Protein AF-0000000076043318 (afdb_homodimer)

Radius of gyration: 20.42 Å; Cα contacts (8 Å, |Δi|>4): 271; chains: 2; bounding box: 46×56×63 Å

InterPro domains:
  IPR002100 Transcription factor, MADS-box [PF00319] (10-57)
  IPR002100 Transcription factor, MADS-box [PR00404] (3-23)
  IPR002100 Transcription factor, MADS-box [PR00404] (23-38)
  IPR002100 Transcription factor, MADS-box [PR00404] (38-59)
  IPR002100 Transcription factor, MADS-box [PS00350] (3-57)
  IPR002100 Transcription factor, MADS-box [PS50066] (1-61)
  IPR002100 Transcription factor, MADS-box [SM00432] (1-60)
  IPR033896 MADS MEF2-like, N-terminal [cd00265] (2-78)
  IPR036879 Transcription factor, MADS-box superfamily [G3DSA:3.40.1810.10] (13-91)
  IPR036879 Transcription factor, MADS-box superfamily [SSF55455] (2-91)

Organism: Dicentrarchus labrax (NCBI:txid13489)

pLDDT: mean 88.25, std 13.99, range [36.5, 98.81]

Foldseek 3Di:
DDDDDDDPDDDDDPVVNVVCCVVVVVVVLVVVLVCCVVPVDWDKDWDQDPVGDIDIDTNPDNVVVVVVVVVDDDDPDDDDPVRVVVVVLVVVLVVCVVVVVVVVNVVSVVVVVVVVVVVCVVVVD/DDDDDDDPDDDDDPVVNVVCCVVVVVVVLVVVLVCCVVVVDWDKDWDQDPVGDIDIDTNPDNVVVVVVVVVDDDDPDDDDPVRVVVVVLVVVLVVCVVVVVVVVNVVSVVVVVVVVVVVCVVVVD

Structure (mmCIF, N/CA/C/O backbone):
data_AF-0000000076043318-model_v1
#
loop_
_entity.id
_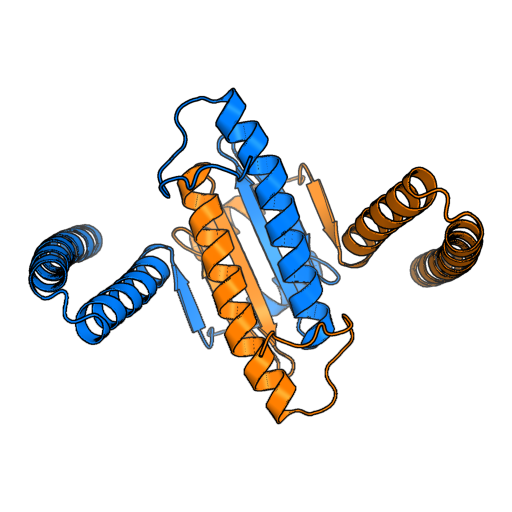entity.type
_entity.pdbx_description
1 polymer 'Myocyte enhancer factor 2b'
#
loop_
_atom_site.group_PDB
_atom_site.id
_atom_site.type_symbol
_atom_site.label_atom_id
_atom_site.label_alt_id
_atom_site.label_comp_id
_atom_site.label_asym_id
_atom_site.label_entity_id
_atom_site.label_seq_id
_atom_site.pdbx_PDB_ins_code
_atom_site.Cartn_x
_atom_site.Cartn_y
_atom_site.Cartn_z
_atom_site.occupancy
_atom_site.B_iso_or_equiv
_atom_site.auth_seq_id
_atom_site.auth_comp_id
_atom_site.auth_asym_id
_atom_site.auth_atom_id
_atom_site.pdbx_PDB_model_num
ATOM 1 N N . MET A 1 1 ? -14.141 20.219 6.82 1 50.81 1 MET A N 1
ATOM 2 C CA . MET A 1 1 ? -14.391 19.328 7.953 1 50.81 1 MET A CA 1
ATOM 3 C C . MET A 1 1 ? -13.562 18.047 7.824 1 50.81 1 MET A C 1
ATOM 5 O O . MET A 1 1 ? -13.375 17.531 6.719 1 50.81 1 MET A O 1
ATOM 9 N N . GLY A 1 2 ? -12.82 17.906 8.789 1 53.75 2 GLY A N 1
ATOM 10 C CA . GLY A 1 2 ? -11.883 16.812 8.656 1 53.75 2 GLY A CA 1
ATOM 11 C C . GLY A 1 2 ? -12.555 15.461 8.555 1 53.75 2 GLY A C 1
ATOM 12 O O . GLY A 1 2 ? -13.734 15.32 8.867 1 53.75 2 GLY A O 1
ATOM 13 N N . ARG A 1 3 ? -12.062 14.594 7.734 1 70.38 3 ARG A N 1
ATOM 14 C CA . ARG A 1 3 ? -12.672 13.273 7.598 1 70.38 3 ARG A CA 1
ATOM 15 C C . ARG A 1 3 ? -12.75 12.562 8.945 1 70.38 3 ARG A C 1
ATOM 17 O O . ARG A 1 3 ? -11.844 12.68 9.766 1 70.38 3 ARG A O 1
ATOM 24 N N . LYS A 1 4 ? -13.969 12.141 9.344 1 77.12 4 LYS A N 1
ATOM 25 C CA . LYS A 1 4 ? -14.172 11.352 10.555 1 77.12 4 LYS A CA 1
ATOM 26 C C . LYS A 1 4 ? -13.312 10.086 10.539 1 77.12 4 LYS A C 1
ATOM 28 O O . LYS A 1 4 ? -13.195 9.43 9.5 1 77.12 4 LYS A O 1
ATOM 33 N N . LYS A 1 5 ? -12.609 9.883 11.594 1 86.81 5 LYS A N 1
ATOM 34 C CA . LYS A 1 5 ? -11.836 8.656 11.758 1 86.81 5 LYS A CA 1
ATOM 35 C C . LYS A 1 5 ? -12.742 7.43 11.758 1 86.81 5 LYS A C 1
ATOM 37 O O . LYS A 1 5 ? -13.805 7.434 12.391 1 86.81 5 LYS A O 1
ATOM 42 N N . ILE A 1 6 ? -12.359 6.391 10.969 1 89 6 ILE A N 1
ATOM 43 C CA . ILE A 1 6 ? -13.195 5.195 10.898 1 89 6 ILE A CA 1
ATOM 44 C C . ILE A 1 6 ? -12.453 4.016 11.531 1 89 6 ILE A C 1
ATOM 46 O O . ILE A 1 6 ? -11.227 3.947 11.484 1 89 6 ILE A O 1
ATOM 50 N N . GLN A 1 7 ? -13.273 3.211 12.203 1 90.38 7 GLN A N 1
ATOM 51 C CA . GLN A 1 7 ? -12.75 1.947 12.711 1 90.38 7 GLN A CA 1
ATOM 52 C C . GLN A 1 7 ? -12.414 0.99 11.57 1 90.38 7 GLN A C 1
ATOM 54 O O . GLN A 1 7 ? -13.141 0.921 10.578 1 90.38 7 GLN A O 1
ATOM 59 N N . ILE A 1 8 ? -11.344 0.197 11.773 1 94.56 8 ILE A N 1
ATOM 60 C CA . ILE A 1 8 ? -10.945 -0.768 10.75 1 94.56 8 ILE A CA 1
ATOM 61 C C . ILE A 1 8 ? -11.773 -2.045 10.898 1 94.56 8 ILE A C 1
ATOM 63 O O . ILE A 1 8 ? -11.344 -2.994 11.555 1 94.56 8 ILE A O 1
ATOM 67 N N . SER A 1 9 ? -12.859 -1.966 10.406 1 95.75 9 SER A N 1
ATOM 68 C CA . SER A 1 9 ? -13.812 -3.072 10.305 1 95.75 9 SER A CA 1
ATOM 69 C C . SER A 1 9 ? -14.578 -3.021 8.992 1 95.75 9 SER A C 1
ATOM 71 O O . SER A 1 9 ? -14.703 -1.96 8.375 1 95.75 9 SER A O 1
ATOM 73 N N . ARG A 1 10 ? -15.023 -4.176 8.586 1 96.75 10 ARG A N 1
ATOM 74 C CA . ARG A 1 10 ? -15.711 -4.266 7.301 1 96.75 10 ARG A CA 1
ATOM 75 C C . ARG A 1 10 ? -16.828 -3.236 7.207 1 96.75 10 ARG A C 1
ATOM 77 O O . ARG A 1 10 ? -17.672 -3.135 8.109 1 96.75 10 ARG A O 1
ATOM 84 N N . ILE A 1 11 ? -16.828 -2.523 6.148 1 96.88 11 ILE A N 1
ATOM 85 C CA . ILE A 1 11 ? -17.891 -1.554 5.895 1 96.88 11 ILE A CA 1
ATOM 86 C C . ILE A 1 11 ? -19.156 -2.281 5.434 1 96.88 11 ILE A C 1
ATOM 88 O O . ILE A 1 11 ? -19.125 -3.02 4.449 1 96.88 11 ILE A O 1
ATOM 92 N N . LEU A 1 12 ? -20.234 -2.059 6.043 1 96.88 12 LEU A N 1
ATOM 93 C CA . LEU A 1 12 ? -21.453 -2.807 5.801 1 96.88 12 LEU A CA 1
ATOM 94 C C . LEU A 1 12 ? -22.188 -2.275 4.57 1 96.88 12 LEU A C 1
ATOM 96 O O . LEU A 1 12 ? -22.688 -3.053 3.756 1 96.88 12 LEU A O 1
ATOM 100 N N . ASP A 1 13 ? -22.312 -0.954 4.484 1 96.81 13 ASP A N 1
ATOM 101 C CA . ASP A 1 13 ? -22.984 -0.355 3.336 1 96.81 13 ASP A CA 1
ATOM 102 C C . ASP A 1 13 ? -22.203 -0.595 2.049 1 96.81 13 ASP A C 1
ATOM 104 O O . ASP A 1 13 ? -21.047 -0.195 1.939 1 96.81 13 ASP A O 1
ATOM 108 N N . GLN A 1 14 ? -22.812 -1.189 1.078 1 95.88 14 GLN A N 1
ATOM 109 C CA . GLN A 1 14 ? -22.141 -1.615 -0.15 1 95.88 14 GLN A CA 1
ATOM 110 C C . GLN A 1 14 ? -21.641 -0.417 -0.947 1 95.88 14 GLN A C 1
ATOM 112 O O . GLN A 1 14 ? -20.531 -0.448 -1.493 1 95.88 14 GLN A O 1
ATOM 117 N N . ARG A 1 15 ? -22.484 0.554 -1.064 1 96.56 15 ARG A N 1
ATOM 118 C CA . ARG A 1 15 ? -22.094 1.733 -1.83 1 96.56 15 ARG A CA 1
ATOM 119 C C . ARG A 1 15 ? -20.859 2.393 -1.228 1 96.56 15 ARG A C 1
ATOM 121 O O . ARG A 1 15 ? -19.906 2.715 -1.943 1 96.56 15 ARG A O 1
ATOM 128 N N . ASN A 1 1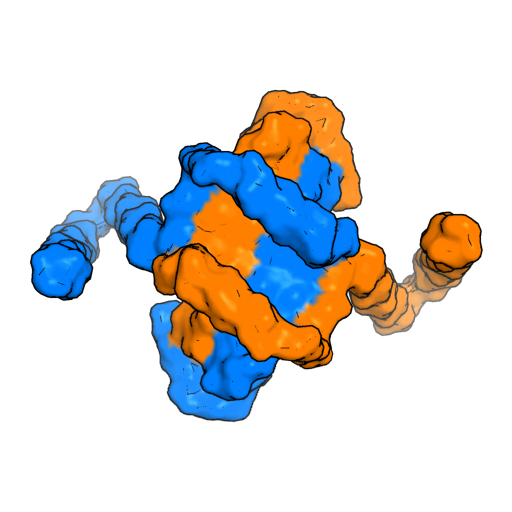6 ? -20.891 2.559 0.075 1 95.94 16 ASN A N 1
ATOM 129 C CA . ASN A 1 16 ? -19.766 3.152 0.768 1 95.94 16 ASN A CA 1
ATOM 130 C C . ASN A 1 16 ? -18.516 2.273 0.659 1 95.94 16 ASN A C 1
ATOM 132 O O . ASN A 1 16 ? -17.406 2.781 0.514 1 95.94 16 ASN A O 1
ATOM 136 N N . ARG A 1 17 ? -18.719 0.983 0.751 1 97.06 17 ARG A N 1
ATOM 137 C CA . ARG A 1 17 ? -17.594 0.048 0.656 1 97.06 17 ARG A CA 1
ATOM 138 C C . ARG A 1 17 ? -16.922 0.137 -0.71 1 97.06 17 ARG A C 1
ATOM 140 O O . ARG A 1 17 ? -15.695 0.114 -0.804 1 97.06 17 ARG A O 1
ATOM 147 N N . GLN A 1 18 ? -17.734 0.336 -1.717 1 97.19 18 GLN A N 1
ATOM 148 C CA . GLN A 1 18 ? -17.203 0.428 -3.074 1 97.19 18 GLN A CA 1
ATOM 149 C C . GLN A 1 18 ? -16.422 1.725 -3.275 1 97.19 18 GLN A C 1
ATOM 151 O O . GLN A 1 18 ? -15.367 1.729 -3.916 1 97.19 18 GLN A O 1
ATOM 156 N N . VAL A 1 19 ? -17.031 2.781 -2.742 1 97.31 19 VAL A N 1
ATOM 157 C CA . VAL A 1 19 ? -16.359 4.074 -2.867 1 97.31 19 VAL A CA 1
ATOM 158 C C . VAL A 1 19 ? -15.031 4.039 -2.127 1 97.31 19 VAL A C 1
ATOM 160 O O . VAL A 1 19 ? -14.008 4.484 -2.654 1 97.31 19 VAL A O 1
ATOM 163 N N . THR A 1 20 ? -15.023 3.469 -0.916 1 97.5 20 THR A N 1
ATOM 164 C CA . THR A 1 20 ? -13.812 3.35 -0.119 1 97.5 20 THR A CA 1
ATOM 165 C C . THR A 1 20 ? -12.781 2.477 -0.831 1 97.5 20 THR A C 1
ATOM 167 O O . THR A 1 20 ? -11.602 2.82 -0.886 1 97.5 20 THR A O 1
ATOM 170 N N . PHE A 1 21 ? -13.211 1.352 -1.441 1 98.44 21 PHE A N 1
ATOM 171 C CA . PHE A 1 21 ? -12.32 0.439 -2.152 1 98.44 21 PHE A CA 1
ATOM 172 C C . PHE A 1 21 ? -11.578 1.166 -3.264 1 98.44 21 PHE A C 1
ATOM 174 O O . PHE A 1 21 ? -10.359 1.043 -3.385 1 98.44 21 PHE A O 1
ATOM 181 N N . THR A 1 22 ? -12.281 1.919 -3.994 1 97.88 22 THR A N 1
ATOM 182 C CA . THR A 1 22 ? -11.695 2.605 -5.141 1 97.88 22 THR A CA 1
ATOM 183 C C . THR A 1 22 ? -10.633 3.604 -4.695 1 97.88 22 THR A C 1
ATOM 185 O O . THR A 1 22 ? -9.531 3.641 -5.254 1 97.88 22 THR A O 1
ATOM 188 N N . LYS A 1 23 ? -11.008 4.348 -3.684 1 97.19 23 LYS A N 1
ATOM 189 C CA . LYS A 1 23 ? -10.094 5.379 -3.197 1 97.19 23 LYS A CA 1
ATOM 190 C C . LYS A 1 23 ? -8.852 4.758 -2.564 1 97.19 23 LYS A C 1
ATOM 192 O O . LYS A 1 23 ? -7.73 5.145 -2.881 1 97.19 23 LYS A O 1
ATOM 197 N N . ARG A 1 24 ? -9.062 3.818 -1.742 1 98.31 24 ARG A N 1
ATOM 198 C CA . ARG A 1 24 ? -7.945 3.232 -1.008 1 98.31 24 ARG A CA 1
ATOM 199 C C . ARG A 1 24 ? -7.102 2.34 -1.911 1 98.31 24 ARG A C 1
ATOM 201 O O . ARG A 1 24 ? -5.887 2.24 -1.737 1 98.31 24 ARG A O 1
ATOM 208 N N . LYS A 1 25 ? -7.73 1.627 -2.871 1 98.5 25 LYS A N 1
ATOM 209 C CA . LYS A 1 25 ? -6.98 0.836 -3.842 1 98.5 25 LYS A CA 1
ATOM 210 C C . LYS A 1 25 ? -5.961 1.697 -4.582 1 98.5 25 LYS A C 1
ATOM 212 O O . LYS A 1 25 ? -4.789 1.331 -4.68 1 98.5 25 LYS A O 1
ATOM 217 N N . PHE A 1 26 ? -6.457 2.844 -5.023 1 97.81 26 PHE A N 1
ATOM 218 C CA . PHE A 1 26 ? -5.555 3.734 -5.742 1 97.81 26 PHE A CA 1
ATOM 219 C C . PHE A 1 26 ? -4.457 4.258 -4.824 1 97.81 26 PHE A C 1
ATOM 221 O O . PHE A 1 26 ? -3.297 4.355 -5.227 1 97.81 26 PHE A O 1
ATOM 228 N N . GLY A 1 27 ? -4.867 4.621 -3.602 1 98.12 27 GLY A N 1
ATOM 229 C CA . GLY A 1 27 ? -3.875 5.051 -2.629 1 98.12 27 GLY A CA 1
ATOM 230 C C . GLY A 1 27 ? -2.799 4.012 -2.377 1 98.12 27 GLY A C 1
ATOM 231 O O . GLY A 1 27 ? -1.617 4.352 -2.268 1 98.12 27 GLY A O 1
ATOM 232 N N . LEU A 1 28 ? -3.199 2.789 -2.289 1 98.75 28 LEU A N 1
ATOM 233 C CA . LEU A 1 28 ? -2.271 1.685 -2.074 1 98.75 28 LEU A CA 1
ATOM 234 C C . LEU A 1 28 ? -1.304 1.552 -3.246 1 98.75 28 LEU A C 1
ATOM 236 O O . LEU A 1 28 ? -0.092 1.435 -3.045 1 98.75 28 LEU A O 1
ATOM 240 N N . MET A 1 29 ? -1.847 1.616 -4.422 1 98.69 29 MET A N 1
ATOM 241 C CA . MET A 1 29 ? -1.015 1.5 -5.617 1 98.69 29 MET A CA 1
ATOM 242 C C . MET A 1 29 ? -0.042 2.67 -5.719 1 98.69 29 MET A C 1
ATOM 244 O O . MET A 1 29 ? 1.104 2.496 -6.133 1 98.69 29 MET A O 1
ATOM 248 N N . LYS A 1 30 ? -0.525 3.838 -5.359 1 98 30 LYS A N 1
ATOM 249 C CA . LYS A 1 30 ? 0.325 5.023 -5.371 1 98 30 LYS A CA 1
ATOM 250 C C . LYS A 1 30 ? 1.501 4.871 -4.41 1 98 30 LYS A C 1
ATOM 252 O O . LYS A 1 30 ? 2.639 5.199 -4.758 1 98 30 LYS A O 1
ATOM 257 N N . LYS A 1 31 ? 1.235 4.387 -3.211 1 98.56 31 LYS A N 1
ATOM 258 C CA . LYS A 1 31 ? 2.293 4.18 -2.225 1 98.56 31 LYS A CA 1
ATOM 259 C C . LYS A 1 31 ? 3.279 3.113 -2.693 1 98.56 31 LYS A C 1
ATOM 261 O O . LYS A 1 31 ? 4.477 3.201 -2.412 1 98.56 31 LYS A O 1
ATOM 266 N N . ALA A 1 32 ? 2.764 2.041 -3.359 1 98.81 32 ALA A N 1
ATOM 267 C CA . ALA A 1 32 ? 3.629 1.003 -3.914 1 98.81 32 ALA A CA 1
ATOM 268 C C . ALA A 1 32 ? 4.559 1.576 -4.98 1 98.81 32 ALA A C 1
ATOM 270 O O . ALA A 1 32 ? 5.75 1.254 -5.012 1 98.81 32 ALA A O 1
ATOM 271 N N . TYR A 1 33 ? 4.008 2.434 -5.863 1 98.31 33 TYR A N 1
ATOM 272 C CA . TYR A 1 33 ? 4.789 3.139 -6.871 1 98.31 33 TYR A CA 1
ATOM 273 C C . TYR A 1 33 ? 5.91 3.941 -6.227 1 98.31 33 TYR A C 1
ATOM 275 O O . TYR A 1 33 ? 7.066 3.867 -6.656 1 98.31 33 TYR A O 1
ATOM 283 N N . GLU A 1 34 ? 5.559 4.715 -5.234 1 97.94 34 GLU A N 1
ATOM 284 C CA . GLU A 1 34 ? 6.539 5.555 -4.547 1 97.94 34 GLU A CA 1
ATOM 285 C C . GLU A 1 34 ? 7.66 4.711 -3.945 1 97.94 34 GLU A C 1
ATOM 287 O O . GLU A 1 34 ? 8.836 5.043 -4.086 1 97.94 34 GLU A O 1
ATOM 292 N N . LEU A 1 35 ? 7.234 3.648 -3.26 1 98.56 35 LEU A N 1
ATOM 293 C CA . LEU A 1 35 ? 8.211 2.752 -2.652 1 98.56 35 LEU A CA 1
ATOM 294 C C . LEU A 1 35 ? 9.141 2.16 -3.709 1 98.56 35 LEU A C 1
ATOM 296 O O . LEU A 1 35 ? 10.359 2.119 -3.52 1 98.56 35 LEU A O 1
ATOM 300 N N . SER A 1 36 ? 8.562 1.699 -4.816 1 98.69 36 SER A N 1
ATOM 301 C CA . SER A 1 36 ? 9.344 1.053 -5.867 1 98.69 36 SER A CA 1
ATOM 302 C C . SER A 1 36 ? 10.406 1.993 -6.426 1 98.69 36 SER A C 1
ATOM 304 O O . SER A 1 36 ? 11.539 1.576 -6.68 1 98.69 36 SER A O 1
ATOM 306 N N . VAL A 1 37 ? 10.047 3.295 -6.59 1 98 37 VAL A N 1
ATOM 307 C CA . VAL A 1 37 ? 10.953 4.273 -7.18 1 98 37 VAL A CA 1
ATOM 308 C C . VAL A 1 37 ? 11.992 4.707 -6.145 1 98 37 VAL A C 1
ATOM 310 O O . VAL A 1 37 ? 13.188 4.715 -6.422 1 98 37 VAL A O 1
ATOM 313 N N . LEU A 1 38 ? 11.594 5.012 -4.914 1 97.44 38 LEU A N 1
ATOM 314 C CA . LEU A 1 38 ? 12.477 5.523 -3.867 1 97.44 38 LEU A CA 1
ATOM 315 C C . LEU A 1 38 ? 13.555 4.5 -3.518 1 97.44 38 LEU A C 1
ATOM 317 O O . LEU A 1 38 ? 14.711 4.863 -3.289 1 97.44 38 LEU A O 1
ATOM 321 N N . CYS A 1 39 ? 13.094 3.217 -3.539 1 98.31 39 CYS A N 1
ATOM 322 C CA . CYS A 1 39 ? 13.992 2.219 -2.965 1 98.31 39 CYS A CA 1
ATOM 323 C C . CYS A 1 39 ? 14.438 1.214 -4.02 1 98.31 39 CYS A C 1
ATOM 325 O O . CYS A 1 39 ? 14.977 0.156 -3.689 1 98.31 39 CYS A O 1
ATOM 327 N N . ASP A 1 40 ? 14.133 1.525 -5.227 1 97.5 40 ASP A N 1
ATOM 328 C CA . ASP A 1 40 ? 14.602 0.697 -6.336 1 97.5 40 ASP A CA 1
ATOM 329 C C . ASP A 1 40 ? 14.25 -0.772 -6.105 1 97.5 40 ASP A C 1
ATOM 331 O O . ASP A 1 40 ? 15.133 -1.633 -6.125 1 97.5 40 ASP A O 1
ATOM 335 N N . CYS A 1 41 ? 13.039 -1.04 -5.891 1 97.56 41 CYS A N 1
ATOM 336 C CA . CYS A 1 41 ? 12.57 -2.404 -5.672 1 97.56 41 CYS A CA 1
ATOM 337 C C . CYS A 1 41 ? 11.461 -2.768 -6.648 1 97.56 41 CYS A C 1
ATOM 339 O O . CYS A 1 41 ? 10.93 -1.898 -7.344 1 97.56 41 CYS A O 1
ATOM 341 N N . GLU A 1 42 ? 11.211 -3.998 -6.766 1 97.75 42 GLU A N 1
ATOM 342 C CA . GLU A 1 42 ? 10.148 -4.52 -7.621 1 97.75 42 GLU A CA 1
ATOM 343 C C . GLU A 1 42 ? 8.945 -4.957 -6.797 1 97.75 42 GLU A C 1
ATOM 345 O O . GLU A 1 42 ? 9.094 -5.645 -5.785 1 97.75 42 GLU A O 1
ATOM 350 N N . ILE A 1 43 ? 7.789 -4.531 -7.25 1 98.56 43 ILE A N 1
ATOM 351 C CA . ILE A 1 43 ? 6.594 -4.789 -6.453 1 98.56 43 ILE A CA 1
ATOM 352 C C . ILE A 1 43 ? 5.492 -5.355 -7.344 1 98.56 43 ILE A C 1
ATOM 354 O O . ILE A 1 43 ? 5.281 -4.883 -8.461 1 98.56 43 ILE A O 1
ATOM 358 N N . ALA A 1 44 ? 4.836 -6.371 -6.902 1 98.31 44 ALA A N 1
ATOM 359 C CA . ALA A 1 44 ? 3.584 -6.879 -7.461 1 98.31 44 ALA A CA 1
ATOM 360 C C . ALA A 1 44 ? 2.473 -6.863 -6.414 1 98.31 44 ALA A C 1
ATOM 362 O O . ALA A 1 44 ? 2.68 -7.281 -5.273 1 98.31 44 ALA A O 1
ATOM 363 N N . LEU A 1 45 ? 1.341 -6.293 -6.758 1 98.69 45 LEU A N 1
ATOM 364 C CA . LEU A 1 45 ? 0.165 -6.188 -5.902 1 98.69 45 LEU A CA 1
ATOM 365 C C . LEU A 1 45 ? -1.056 -6.805 -6.578 1 98.69 45 LEU A C 1
ATOM 367 O O . LEU A 1 45 ? -1.395 -6.445 -7.707 1 98.69 45 LEU A O 1
ATOM 371 N N . ILE A 1 46 ? -1.646 -7.773 -5.941 1 98.06 46 ILE A N 1
ATOM 372 C CA . ILE A 1 46 ? -2.844 -8.453 -6.426 1 98.06 46 ILE A CA 1
ATOM 373 C C . ILE A 1 46 ? -3.992 -8.234 -5.441 1 98.06 46 ILE A C 1
ATOM 375 O O . ILE A 1 46 ? -3.838 -8.453 -4.238 1 98.06 46 ILE A O 1
ATOM 379 N N . ILE A 1 47 ? -5.137 -7.781 -5.953 1 98.38 47 ILE A N 1
ATOM 380 C CA . ILE A 1 47 ? -6.309 -7.527 -5.121 1 98.38 47 ILE A CA 1
ATOM 381 C C . ILE A 1 47 ? -7.535 -8.188 -5.746 1 98.38 47 ILE A C 1
ATOM 383 O O . ILE A 1 47 ? -7.848 -7.957 -6.914 1 98.38 47 ILE A O 1
ATOM 387 N N . PHE A 1 48 ? -8.141 -9.039 -5.016 1 97.44 48 PHE A N 1
ATOM 388 C CA . PHE A 1 48 ? -9.484 -9.5 -5.355 1 97.44 48 PHE A CA 1
ATOM 389 C C . PHE A 1 48 ? -10.531 -8.789 -4.508 1 97.44 48 PHE A C 1
ATOM 391 O O . PHE A 1 48 ? -10.508 -8.875 -3.279 1 97.44 48 PHE A O 1
ATOM 398 N N . ASN A 1 49 ? -11.359 -8.07 -5.16 1 96.69 49 ASN A N 1
ATOM 399 C CA . ASN A 1 49 ? -12.375 -7.391 -4.367 1 96.69 49 ASN A CA 1
ATOM 400 C C . ASN A 1 49 ? -13.445 -8.367 -3.871 1 96.69 49 ASN A C 1
ATOM 402 O O . ASN A 1 49 ? -13.312 -9.578 -4.047 1 96.69 49 ASN A O 1
ATOM 406 N N . SER A 1 50 ? -14.5 -7.809 -3.246 1 94.56 50 SER A N 1
ATOM 407 C CA . SER A 1 50 ? -15.508 -8.641 -2.598 1 94.56 50 SER A CA 1
ATOM 408 C C . SER A 1 50 ? -16.312 -9.438 -3.619 1 94.56 50 SER A C 1
ATOM 410 O O . SER A 1 50 ? -16.906 -10.461 -3.285 1 94.56 50 SER A O 1
ATOM 412 N N . THR A 1 51 ? -16.328 -9.016 -4.883 1 93.88 51 THR A N 1
ATOM 413 C CA . THR A 1 51 ? -17.031 -9.734 -5.934 1 93.88 51 THR A CA 1
ATOM 414 C C . THR A 1 51 ? -16.062 -10.57 -6.77 1 93.88 51 THR A C 1
ATOM 416 O O . THR A 1 51 ? -16.406 -11 -7.871 1 93.88 51 THR A O 1
ATOM 419 N N . ASN A 1 52 ? -14.797 -10.688 -6.348 1 92.5 52 ASN A N 1
ATOM 420 C CA . ASN A 1 52 ? -13.758 -11.523 -6.945 1 92.5 52 ASN A CA 1
ATOM 421 C C . ASN A 1 52 ? -13.242 -10.93 -8.25 1 92.5 52 ASN A C 1
ATOM 423 O O . ASN A 1 52 ? -12.742 -11.656 -9.117 1 92.5 52 ASN A O 1
ATOM 427 N N . ARG A 1 53 ? -13.516 -9.672 -8.43 1 94.75 53 ARG A N 1
ATOM 428 C CA . ARG A 1 53 ? -12.852 -9 -9.547 1 94.75 53 ARG A CA 1
ATOM 429 C C . ARG A 1 53 ? -11.375 -8.766 -9.242 1 94.75 53 ARG A C 1
ATOM 431 O O . ARG A 1 53 ? -11.016 -8.352 -8.141 1 94.75 53 ARG A O 1
ATOM 438 N N . LEU A 1 54 ? -10.562 -8.969 -10.273 1 97.38 54 LEU A N 1
ATOM 439 C CA . LEU A 1 54 ? -9.109 -8.914 -10.094 1 97.38 54 LEU A CA 1
ATOM 440 C C . LEU A 1 54 ? -8.57 -7.539 -10.453 1 97.38 54 LEU A C 1
ATOM 442 O O . LEU A 1 54 ? -8.805 -7.039 -11.555 1 97.38 54 LEU A O 1
ATOM 446 N N . PHE A 1 55 ? -7.898 -6.863 -9.523 1 97.94 55 PHE A N 1
ATOM 447 C CA . PHE A 1 55 ? -7.109 -5.652 -9.719 1 97.94 55 PHE A CA 1
ATOM 448 C C . PHE A 1 55 ? -5.633 -5.918 -9.461 1 97.94 55 PHE A C 1
ATOM 450 O O . PHE A 1 55 ? -5.281 -6.625 -8.516 1 97.94 55 PHE A O 1
ATOM 457 N N . GLN A 1 56 ? -4.766 -5.387 -10.328 1 98 56 GLN A N 1
ATOM 458 C CA . GLN A 1 56 ? -3.354 -5.676 -10.109 1 98 56 GLN A CA 1
ATOM 459 C C . GLN A 1 56 ? -2.484 -4.465 -10.43 1 98 56 GLN A C 1
ATOM 461 O O . GLN A 1 56 ? -2.867 -3.619 -11.242 1 98 56 GLN A O 1
ATOM 466 N N . TYR A 1 57 ? -1.414 -4.355 -9.766 1 98.38 57 TYR A N 1
ATOM 467 C CA . TYR A 1 57 ? -0.341 -3.393 -9.977 1 98.38 57 TYR A CA 1
ATOM 468 C C . TYR A 1 57 ? 1.019 -4.082 -9.984 1 98.38 57 TYR A C 1
ATOM 470 O O . TYR A 1 57 ? 1.281 -4.957 -9.156 1 98.38 57 TYR A O 1
ATOM 478 N N . ALA A 1 58 ? 1.802 -3.742 -10.93 1 98.25 58 ALA A N 1
ATOM 479 C CA . ALA A 1 58 ? 3.205 -4.148 -10.938 1 98.25 58 ALA A CA 1
ATOM 480 C C . ALA A 1 58 ? 4.117 -2.969 -11.266 1 98.25 58 ALA A C 1
ATOM 482 O O . ALA A 1 58 ? 3.803 -2.162 -12.148 1 98.25 58 ALA A O 1
ATOM 483 N N . SER A 1 59 ? 5.223 -2.859 -10.531 1 97.19 59 SER A N 1
ATOM 484 C CA . SER A 1 59 ? 6.152 -1.763 -10.789 1 97.19 59 SER A CA 1
ATOM 485 C C . SER A 1 59 ? 6.621 -1.766 -12.242 1 97.19 59 SER A C 1
ATOM 487 O O . SER A 1 59 ? 6.805 -0.705 -12.836 1 97.19 59 SER A O 1
ATOM 489 N N . THR A 1 60 ? 6.891 -2.893 -12.812 1 93.31 60 THR A N 1
ATOM 490 C CA . THR A 1 60 ? 7.25 -3.023 -14.219 1 93.31 60 THR A CA 1
ATOM 491 C C . THR A 1 60 ? 6.27 -3.936 -14.953 1 93.31 60 THR A C 1
ATOM 493 O O . THR A 1 60 ? 5.27 -3.469 -15.5 1 93.31 60 THR A O 1
ATOM 496 N N . ASP A 1 61 ? 6.41 -5.254 -14.75 1 93.88 61 ASP A N 1
ATOM 497 C CA . ASP A 1 61 ? 5.594 -6.27 -15.406 1 93.88 61 ASP A CA 1
ATOM 498 C C . ASP A 1 61 ? 5.203 -7.375 -14.43 1 93.88 61 ASP A C 1
ATOM 500 O O . ASP A 1 61 ? 6.062 -7.965 -13.773 1 93.88 61 ASP A O 1
ATOM 504 N N . MET A 1 62 ? 3.898 -7.625 -14.469 1 95 62 MET A N 1
ATOM 505 C CA . MET A 1 62 ? 3.367 -8.586 -13.516 1 95 62 MET A CA 1
ATOM 506 C C . MET A 1 62 ? 3.953 -9.977 -13.758 1 95 62 MET A C 1
ATOM 508 O O . MET A 1 62 ? 4.395 -10.641 -12.82 1 95 62 MET A O 1
ATOM 512 N N . ASP A 1 63 ? 3.961 -10.398 -14.992 1 93.12 63 ASP A N 1
ATOM 513 C CA . ASP A 1 63 ? 4.453 -11.734 -15.32 1 93.12 63 ASP A CA 1
ATOM 514 C C . ASP A 1 63 ? 5.922 -11.891 -14.922 1 93.12 63 ASP A C 1
ATOM 516 O O . ASP A 1 63 ? 6.328 -12.945 -14.43 1 93.12 63 ASP A O 1
ATOM 520 N N . LYS A 1 64 ? 6.625 -10.891 -15.109 1 94.69 64 LYS A N 1
ATOM 521 C CA . LYS A 1 64 ? 8.047 -10.93 -14.781 1 94.69 64 LYS A CA 1
ATOM 522 C C . LYS A 1 64 ? 8.266 -11.031 -13.273 1 94.69 64 LYS A C 1
ATOM 524 O O . LYS A 1 64 ? 9.086 -11.828 -12.812 1 94.69 64 LYS A O 1
ATOM 529 N N . VAL A 1 65 ? 7.551 -10.219 -12.523 1 95.62 65 VAL A N 1
ATOM 530 C CA . VAL A 1 65 ? 7.699 -10.234 -11.07 1 95.62 65 VAL A CA 1
ATOM 531 C C . VAL A 1 65 ? 7.262 -11.586 -10.516 1 95.62 65 VAL A C 1
ATOM 533 O O . VAL A 1 65 ? 7.926 -12.148 -9.641 1 95.62 65 VAL A O 1
ATOM 536 N N . LEU A 1 66 ? 6.168 -12.164 -11.055 1 94.12 66 LEU A N 1
ATOM 537 C CA . LEU A 1 66 ? 5.656 -13.438 -10.57 1 94.12 66 LEU A CA 1
ATOM 538 C C . LEU A 1 66 ? 6.594 -14.578 -10.953 1 94.12 66 LEU A C 1
ATOM 540 O O . LEU A 1 66 ? 6.73 -1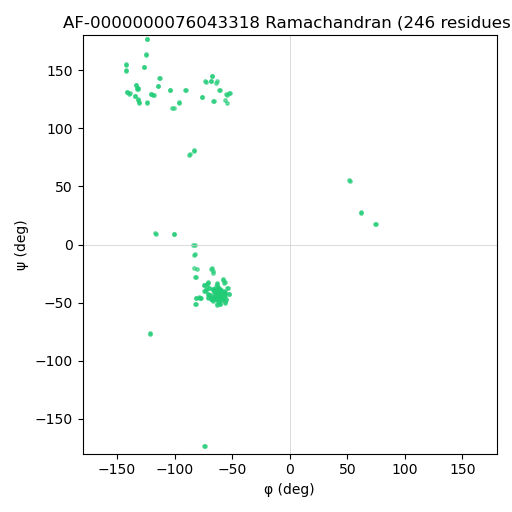5.547 -10.203 1 94.12 66 LEU A O 1
ATOM 544 N N . LEU A 1 67 ? 7.141 -14.484 -12.102 1 93.75 67 LEU A N 1
ATOM 545 C CA . LEU A 1 67 ? 8.141 -15.477 -12.484 1 93.75 67 LEU A CA 1
ATOM 546 C C . LEU A 1 67 ? 9.32 -15.453 -11.523 1 93.75 67 LEU A C 1
ATOM 548 O O . LEU A 1 67 ? 9.789 -16.516 -11.078 1 93.75 67 LEU A O 1
ATOM 552 N N . LYS A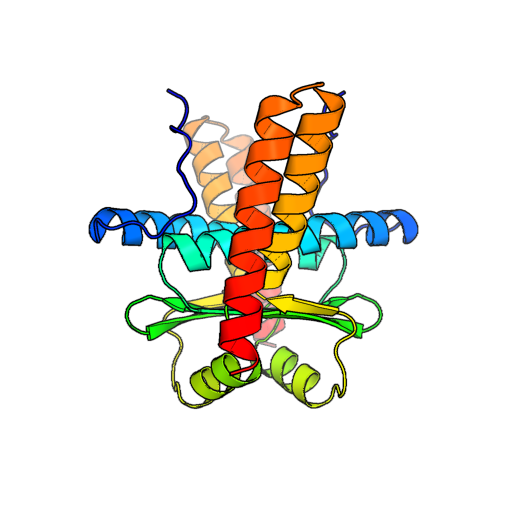 1 68 ? 9.812 -14.289 -11.219 1 93.88 68 LYS A N 1
ATOM 553 C CA . LYS A 1 68 ? 10.891 -14.141 -10.242 1 93.88 68 LYS A CA 1
ATOM 554 C C . LYS A 1 68 ? 10.5 -14.742 -8.898 1 93.88 68 LYS A C 1
ATOM 556 O O . LYS A 1 68 ? 11.305 -15.406 -8.25 1 93.88 68 LYS A O 1
ATOM 561 N N . TYR A 1 69 ? 9.32 -14.547 -8.492 1 94.75 69 TYR A N 1
ATOM 562 C CA . TYR A 1 69 ? 8.797 -15.07 -7.234 1 94.75 69 TYR A CA 1
ATOM 563 C C . TYR A 1 69 ? 8.875 -16.594 -7.199 1 94.75 69 TYR A C 1
ATOM 565 O O . TYR A 1 69 ? 9.156 -17.172 -6.152 1 94.75 69 TYR A O 1
ATOM 573 N N . THR A 1 70 ? 8.5 -17.203 -8.297 1 90.94 70 THR A N 1
ATOM 574 C CA . THR A 1 70 ? 8.492 -18.656 -8.359 1 90.94 70 THR A CA 1
ATOM 575 C C . THR A 1 70 ? 9.914 -19.203 -8.281 1 90.94 70 THR A C 1
ATOM 577 O O . THR A 1 70 ? 10.109 -20.375 -7.934 1 90.94 70 THR A O 1
ATOM 580 N N . GLU A 1 71 ? 10.867 -18.422 -8.648 1 89.56 71 GLU A N 1
ATOM 581 C CA . GLU A 1 71 ? 12.258 -18.844 -8.633 1 89.56 71 GLU A CA 1
ATOM 582 C C . GLU A 1 71 ? 12.859 -18.75 -7.238 1 89.56 71 GLU A C 1
ATOM 584 O O . GLU A 1 71 ? 13.891 -19.359 -6.953 1 89.56 71 GLU A O 1
ATOM 589 N N . TYR A 1 72 ? 12.156 -17.922 -6.531 1 80.19 72 TYR A N 1
ATOM 590 C CA . TYR A 1 72 ? 12.688 -17.703 -5.191 1 80.19 72 TYR A CA 1
ATOM 591 C C . TYR A 1 72 ? 12.102 -18.703 -4.207 1 80.19 72 TYR A C 1
ATOM 593 O O . TYR A 1 72 ? 10.938 -19.094 -4.32 1 80.19 72 TYR A O 1
ATOM 601 N N . SER A 1 73 ? 12.938 -19.281 -3.438 1 70 73 SER A N 1
ATOM 602 C CA . SER A 1 73 ? 12.555 -20.391 -2.576 1 70 73 SER A CA 1
ATOM 603 C C . SER A 1 73 ? 11.898 -19.891 -1.29 1 70 73 SER A C 1
ATOM 605 O O . SER A 1 73 ? 10.844 -20.391 -0.896 1 70 73 SER A O 1
ATOM 607 N N . GLU A 1 74 ? 12.586 -18.906 -0.558 1 87.25 74 GLU A N 1
ATOM 608 C CA . GLU A 1 74 ? 12.102 -18.562 0.774 1 87.25 74 GLU A CA 1
ATOM 609 C C . GLU A 1 74 ? 12.047 -17.047 0.964 1 87.25 74 GLU A C 1
ATOM 611 O O . GLU A 1 74 ? 13.023 -16.359 0.694 1 87.25 74 GLU A O 1
ATOM 616 N N . PRO A 1 75 ? 10.906 -16.656 1.373 1 92.75 75 PRO A N 1
ATOM 617 C CA . PRO A 1 75 ? 10.812 -15.219 1.647 1 92.75 75 PRO A CA 1
AT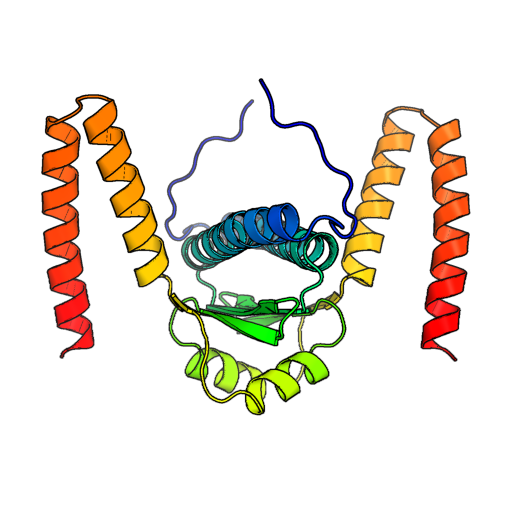OM 618 C C . PRO A 1 75 ? 11.641 -14.789 2.859 1 92.75 75 PRO A C 1
ATOM 620 O O . PRO A 1 75 ? 11.742 -15.539 3.834 1 92.75 75 PRO A O 1
ATOM 623 N N . HIS A 1 76 ? 12.266 -13.68 2.775 1 94.94 76 HIS A N 1
ATOM 624 C CA . HIS A 1 76 ? 12.945 -13.07 3.91 1 94.94 76 HIS A CA 1
ATOM 625 C C . HIS A 1 76 ? 11.953 -12.664 4.996 1 94.94 76 HIS A C 1
ATOM 627 O O . HIS A 1 76 ? 12.25 -12.766 6.188 1 94.94 76 HIS A O 1
ATOM 633 N N . GLU A 1 77 ? 10.828 -12.148 4.613 1 96.31 77 GLU A N 1
ATOM 634 C CA . GLU A 1 77 ? 9.742 -11.727 5.492 1 96.31 77 GLU A CA 1
ATOM 635 C C . GLU A 1 77 ? 8.383 -12.055 4.887 1 96.31 77 GLU A C 1
ATOM 637 O O . GLU A 1 77 ? 8.172 -11.867 3.688 1 96.31 77 GLU A O 1
ATOM 642 N N . SER A 1 78 ? 7.555 -12.656 5.691 1 96.5 78 SER A N 1
ATOM 643 C CA . SER A 1 78 ? 6.184 -12.961 5.305 1 96.5 78 SER A CA 1
ATOM 644 C C . SER A 1 78 ? 5.191 -12.523 6.379 1 96.5 78 SER A C 1
ATOM 646 O O . SER A 1 78 ? 5.344 -12.883 7.551 1 96.5 78 SER A O 1
ATOM 648 N N . ARG A 1 79 ? 4.246 -11.727 5.973 1 96.56 79 ARG A N 1
ATOM 649 C CA . ARG A 1 79 ? 3.264 -11.242 6.938 1 96.56 79 ARG A CA 1
ATOM 650 C C . ARG A 1 79 ? 1.843 -11.516 6.457 1 96.56 79 ARG A C 1
ATOM 652 O O . ARG A 1 79 ? 1.6 -11.625 5.254 1 96.56 79 ARG A O 1
ATOM 659 N N . THR A 1 80 ? 0.951 -11.648 7.387 1 97 80 THR A N 1
ATOM 660 C CA . THR A 1 80 ? -0.485 -11.758 7.156 1 97 80 THR A CA 1
ATOM 661 C C . THR A 1 80 ? -1.241 -10.672 7.922 1 97 80 THR A C 1
ATOM 663 O O . THR A 1 80 ? -0.634 -9.875 8.641 1 97 80 THR A O 1
ATOM 666 N N . ASN A 1 81 ? -2.561 -10.617 7.738 1 95.62 81 ASN A N 1
ATOM 667 C CA . ASN A 1 81 ? -3.375 -9.711 8.539 1 95.62 81 ASN A CA 1
ATOM 668 C C . ASN A 1 81 ? -3.129 -9.906 10.031 1 95.62 81 ASN A C 1
ATOM 670 O O . ASN A 1 81 ? -3.049 -8.93 10.781 1 95.62 81 ASN A O 1
ATOM 674 N N . THR A 1 82 ? -3.037 -11.117 10.422 1 93.69 82 THR A N 1
ATOM 675 C CA . THR A 1 82 ? -2.818 -11.43 11.828 1 93.69 82 THR A CA 1
ATOM 676 C C . THR A 1 82 ? -1.498 -10.844 12.312 1 93.69 82 THR A C 1
ATOM 678 O O . THR A 1 82 ? -1.43 -10.281 13.406 1 93.69 82 THR A O 1
ATOM 681 N N . ASP A 1 83 ? -0.482 -11 11.516 1 94.25 83 ASP A N 1
ATOM 682 C CA . ASP A 1 83 ? 0.828 -10.469 11.875 1 94.25 83 ASP A CA 1
ATOM 683 C C . ASP A 1 83 ? 0.783 -8.945 12.008 1 94.25 83 ASP A C 1
ATOM 685 O O . ASP A 1 83 ? 1.343 -8.383 12.953 1 94.25 83 ASP A O 1
ATOM 689 N N . ILE A 1 84 ? 0.16 -8.312 11.031 1 95.12 84 ILE A N 1
ATOM 690 C CA . ILE A 1 84 ? 0.084 -6.852 11.031 1 95.12 84 ILE A CA 1
ATOM 691 C C . ILE A 1 84 ? -0.681 -6.379 12.266 1 95.12 84 ILE A C 1
ATOM 693 O O . ILE A 1 84 ? -0.267 -5.43 12.938 1 95.12 84 ILE A O 1
ATOM 697 N N . LEU A 1 85 ? -1.777 -7.016 12.547 1 91.88 85 LEU A N 1
ATOM 698 C CA . LEU A 1 85 ? -2.588 -6.691 13.719 1 91.88 85 LEU A CA 1
ATOM 699 C C . LEU A 1 85 ? -1.767 -6.805 14.992 1 91.88 85 LEU A C 1
ATOM 701 O O . LEU A 1 85 ? -1.889 -5.969 15.891 1 91.88 85 LEU A O 1
ATOM 705 N N . GLU A 1 86 ? -0.999 -7.859 15.094 1 91.5 86 GLU A N 1
ATOM 706 C CA . GLU A 1 86 ? -0.158 -8.062 16.266 1 91.5 86 GLU A CA 1
ATOM 707 C C . GLU A 1 86 ? 0.838 -6.918 16.438 1 91.5 86 GLU A C 1
ATOM 709 O O . GLU A 1 86 ? 1.038 -6.426 17.562 1 91.5 86 GLU A O 1
ATOM 714 N N . VAL A 1 87 ? 1.476 -6.574 15.391 1 92.06 87 VAL A N 1
ATOM 715 C CA . VAL A 1 87 ? 2.445 -5.484 15.445 1 92.06 87 VAL A CA 1
ATOM 716 C C . VAL A 1 87 ? 1.754 -4.195 15.883 1 92.06 87 VAL A C 1
ATOM 718 O O . VAL A 1 87 ? 2.26 -3.475 16.75 1 92.06 87 VAL A O 1
ATOM 721 N N . LEU A 1 88 ? 0.626 -3.908 15.281 1 90.62 88 LEU A N 1
ATOM 722 C CA . LEU A 1 88 ? -0.128 -2.701 15.602 1 90.62 88 LEU A CA 1
ATOM 723 C C . LEU A 1 88 ? -0.554 -2.699 17.062 1 90.62 88 LEU A C 1
ATOM 725 O O . LEU A 1 88 ? -0.519 -1.658 17.734 1 90.62 88 LEU A O 1
ATOM 729 N N . TYR A 1 89 ? -0.948 -3.84 17.484 1 87.94 89 TYR A N 1
ATOM 730 C CA . TYR A 1 89 ? -1.344 -3.986 18.891 1 87.94 89 TYR A CA 1
ATOM 731 C C . TYR A 1 89 ? -0.177 -3.684 19.828 1 87.94 89 TYR A C 1
ATOM 733 O O . TYR A 1 89 ? -0.333 -2.955 20.797 1 87.94 89 TYR A O 1
ATOM 741 N N . LYS A 1 90 ? 0.922 -4.238 19.562 1 89.62 90 LYS A N 1
ATOM 742 C CA . LYS A 1 90 ? 2.105 -4.004 20.391 1 89.62 90 LYS A CA 1
ATOM 743 C C . LYS A 1 90 ? 2.469 -2.521 20.422 1 89.62 90 LYS A C 1
ATOM 745 O O . LYS A 1 90 ? 2.834 -1.989 21.469 1 89.62 90 LYS A O 1
ATOM 750 N N . LEU A 1 91 ? 2.381 -1.894 19.281 1 89.12 91 LEU A N 1
ATOM 751 C CA . LEU A 1 91 ? 2.664 -0.465 19.188 1 89.12 91 LEU A CA 1
ATOM 752 C C . LEU A 1 91 ? 1.676 0.334 20.047 1 89.12 91 LEU A C 1
ATOM 754 O O . LEU A 1 91 ? 2.062 1.291 20.719 1 89.12 91 LEU A O 1
ATOM 758 N N . LEU A 1 92 ? 0.424 -0.049 19.984 1 87.62 92 LEU A N 1
ATOM 759 C CA . LEU A 1 92 ? -0.612 0.616 20.766 1 87.62 92 LEU A CA 1
ATOM 760 C C . LEU A 1 92 ? -0.345 0.464 22.266 1 87.62 92 LEU A C 1
ATOM 762 O O . LEU A 1 92 ? -0.489 1.424 23.031 1 87.62 92 LEU A O 1
ATOM 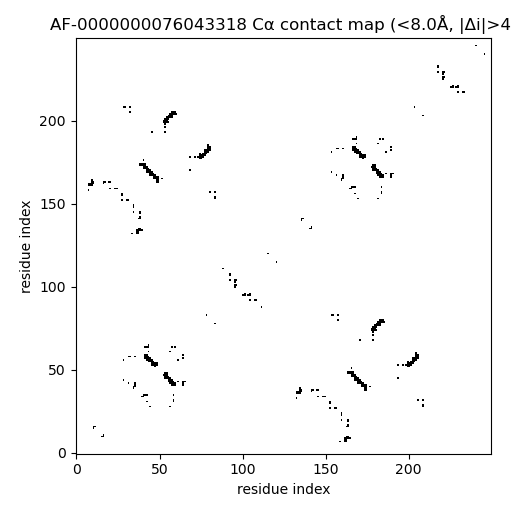766 N N . LEU A 1 93 ? 0.007 -0.723 22.672 1 88.75 93 LEU A N 1
ATOM 767 C CA . LEU A 1 93 ? 0.308 -0.983 24.078 1 88.75 93 LEU A CA 1
ATOM 768 C C . LEU A 1 93 ? 1.472 -0.12 24.547 1 88.75 93 LEU A C 1
ATOM 770 O O . LEU A 1 93 ? 1.427 0.44 25.656 1 88.75 93 LEU A O 1
ATOM 774 N N . LYS A 1 94 ? 2.428 -0.077 23.75 1 90.31 94 LYS A N 1
ATOM 775 C CA . LYS A 1 94 ? 3.584 0.746 24.094 1 90.31 94 LYS A CA 1
ATOM 776 C C . LYS A 1 94 ? 3.182 2.205 24.297 1 90.31 94 LYS A C 1
ATOM 778 O O . LYS A 1 94 ? 3.666 2.871 25.219 1 90.31 94 LYS A O 1
ATOM 783 N N . GLU A 1 95 ? 2.342 2.684 23.391 1 89.56 95 GLU A N 1
ATOM 784 C CA . GLU A 1 95 ? 1.855 4.059 23.484 1 89.56 95 GLU A CA 1
ATOM 785 C C . GLU A 1 95 ? 1.075 4.281 24.781 1 89.56 95 GLU A C 1
ATOM 787 O O . GLU A 1 95 ? 1.174 5.348 25.391 1 89.56 95 GLU A O 1
ATOM 792 N N . MET A 1 96 ? 0.34 3.338 25.172 1 88 96 MET A N 1
ATOM 793 C CA . MET A 1 96 ? -0.442 3.424 26.391 1 88 96 MET A CA 1
ATOM 794 C C . MET A 1 96 ? 0.47 3.48 27.609 1 88 96 MET A C 1
ATOM 796 O O . MET A 1 96 ? 0.192 4.211 28.562 1 88 96 MET A O 1
ATOM 800 N N . ILE A 1 97 ? 1.463 2.781 27.578 1 88.25 97 ILE A N 1
ATOM 801 C CA . ILE A 1 97 ? 2.434 2.758 28.672 1 88.25 97 ILE A CA 1
ATOM 802 C C . ILE A 1 97 ? 3.119 4.117 28.781 1 88.25 97 ILE A C 1
ATOM 804 O O . ILE A 1 97 ? 3.234 4.672 29.875 1 88.25 97 ILE A O 1
ATOM 808 N N . VAL A 1 98 ? 3.531 4.641 27.641 1 89.75 98 VAL A N 1
ATOM 809 C CA . VAL A 1 98 ? 4.234 5.922 27.609 1 89.75 98 VAL A CA 1
ATOM 810 C C . VAL A 1 98 ? 3.316 7.023 28.141 1 89.75 98 VAL A C 1
ATOM 812 O O . VAL A 1 98 ? 3.768 7.926 28.844 1 89.75 98 VAL A O 1
ATOM 815 N N . LYS A 1 99 ? 2.02 6.938 27.797 1 92.12 99 LYS A N 1
ATOM 816 C CA . LYS A 1 99 ? 1.041 7.938 28.219 1 92.12 99 LYS A CA 1
ATOM 817 C C . LYS A 1 99 ? 0.546 7.66 29.641 1 92.12 99 LYS A C 1
ATOM 819 O O . LYS A 1 99 ? -0.315 8.375 30.156 1 92.12 99 LYS A O 1
ATOM 824 N N . HIS A 1 100 ? 1.052 6.617 30.234 1 88.88 100 HIS A N 1
ATOM 825 C CA . HIS A 1 100 ? 0.72 6.195 31.594 1 88.88 100 HIS A CA 1
ATOM 826 C C . HIS A 1 100 ? -0.761 5.855 31.719 1 88.88 100 HIS A C 1
ATOM 828 O O . HIS A 1 100 ? -1.396 6.184 32.719 1 88.88 100 HIS A O 1
ATOM 834 N N . ASP A 1 101 ? -1.313 5.449 30.656 1 89 101 ASP A N 1
ATOM 835 C CA . ASP A 1 101 ? -2.688 4.957 30.656 1 89 101 ASP A CA 1
ATOM 836 C C . ASP A 1 101 ? -2.734 3.465 30.984 1 89 101 ASP A C 1
ATOM 838 O O . ASP A 1 101 ? -3.041 2.645 30.109 1 89 101 ASP A O 1
ATOM 842 N N . LEU A 1 102 ? -2.574 3.148 32.219 1 84.19 102 LEU A N 1
ATOM 843 C CA . LEU A 1 102 ? -2.434 1.769 32.656 1 84.19 102 LEU A CA 1
ATOM 844 C C . LEU A 1 102 ? -3.764 1.027 32.562 1 84.19 102 LEU A C 1
ATOM 846 O O . LEU A 1 102 ? -3.787 -0.183 32.312 1 84.19 102 LEU A O 1
ATOM 850 N N . VAL A 1 103 ? -4.797 1.76 32.812 1 85.06 103 VAL A N 1
ATOM 851 C CA . VAL A 1 103 ? -6.113 1.13 32.75 1 85.06 103 VAL A CA 1
ATOM 852 C C . VAL A 1 103 ? -6.363 0.585 31.359 1 85.06 103 VAL A C 1
ATOM 854 O O . VAL A 1 103 ? -6.734 -0.579 31.188 1 85.06 103 VAL A O 1
ATOM 857 N N . SER A 1 104 ? -6.148 1.492 30.344 1 83 104 SER A N 1
ATOM 858 C CA . SER A 1 104 ? -6.34 1.06 28.969 1 83 104 SER A CA 1
ATOM 859 C C . SER A 1 104 ? -5.359 -0.047 28.594 1 83 104 SER A C 1
ATOM 861 O O . SER A 1 104 ? -5.703 -0.959 27.844 1 83 104 SER A O 1
ATOM 863 N N . TYR A 1 105 ? -4.191 -0.019 29.125 1 85 105 TYR A N 1
ATOM 864 C CA . TYR A 1 105 ? -3.158 -1.013 28.859 1 85 105 TYR A CA 1
ATOM 865 C C . TYR A 1 105 ? -3.604 -2.398 29.297 1 85 105 TYR A C 1
ATOM 867 O O . TYR A 1 105 ? -3.527 -3.361 28.531 1 85 105 TYR A O 1
ATOM 875 N N . PHE A 1 106 ? -4.09 -2.432 30.516 1 80.56 106 PHE A N 1
ATOM 876 C CA . PHE A 1 106 ? -4.457 -3.73 31.062 1 80.56 106 PHE A CA 1
ATOM 877 C C . PHE A 1 106 ? -5.699 -4.281 30.375 1 80.56 106 PHE A C 1
ATOM 879 O O . PHE A 1 106 ? -5.805 -5.488 30.141 1 80.56 106 PHE A O 1
ATOM 886 N N . ARG A 1 107 ? -6.535 -3.371 30 1 81.75 107 ARG A N 1
ATOM 887 C CA . ARG A 1 107 ? -7.727 -3.793 29.266 1 81.75 107 ARG A CA 1
ATOM 888 C C . ARG A 1 107 ? -7.363 -4.348 27.906 1 81.75 107 ARG A C 1
ATOM 890 O O . ARG A 1 107 ? -7.867 -5.398 27.5 1 81.75 107 ARG A O 1
ATOM 897 N N . ALA A 1 108 ? -6.547 -3.627 27.203 1 79.25 108 ALA A N 1
ATOM 898 C CA . ALA A 1 108 ? -6.121 -4.047 25.859 1 79.25 108 ALA A CA 1
ATOM 899 C C . ALA A 1 108 ? -5.359 -5.367 25.922 1 79.25 108 ALA A C 1
ATOM 901 O O . ALA A 1 108 ? -5.535 -6.234 25.062 1 79.25 108 ALA A O 1
ATOM 902 N N . ARG A 1 109 ? -4.527 -5.531 26.875 1 78.69 109 ARG A N 1
ATOM 903 C CA . ARG A 1 109 ? -3.729 -6.738 27.047 1 78.69 109 ARG A CA 1
ATOM 904 C C . ARG A 1 109 ? -4.617 -7.949 27.312 1 78.69 109 ARG A C 1
ATOM 906 O O . ARG A 1 109 ? -4.359 -9.039 26.812 1 78.69 109 ARG A O 1
ATOM 913 N N . SER A 1 110 ? -5.617 -7.762 28.062 1 76.19 110 SER A N 1
ATOM 914 C CA . SER A 1 110 ? -6.551 -8.844 28.375 1 76.19 110 SER A CA 1
ATOM 915 C C . SER A 1 110 ? -7.309 -9.297 27.141 1 76.19 110 SER A C 1
ATOM 917 O O . SER A 1 110 ? -7.488 -10.492 26.922 1 76.19 110 SER A O 1
ATOM 919 N N . ILE A 1 111 ? -7.684 -8.305 26.328 1 74.75 111 ILE A N 1
ATOM 920 C CA . ILE A 1 111 ? -8.469 -8.594 25.125 1 74.75 111 ILE A CA 1
ATOM 921 C C . ILE A 1 111 ? -7.609 -9.336 24.109 1 74.75 111 ILE A C 1
ATOM 923 O O . ILE A 1 111 ? -8.062 -10.297 23.484 1 74.75 111 ILE A O 1
ATOM 927 N N . PHE A 1 112 ? -6.398 -8.883 23.953 1 74.75 112 PHE A N 1
ATOM 928 C CA . PHE A 1 112 ? -5.5 -9.469 22.953 1 74.75 112 PHE A CA 1
ATOM 929 C C . PHE A 1 112 ? -5.113 -10.891 23.359 1 74.75 112 PHE A C 1
ATOM 931 O O . PHE A 1 112 ? -5.043 -11.781 22.516 1 74.75 112 PHE A O 1
ATOM 938 N N . ASN A 1 113 ? -4.758 -11.039 24.578 1 71.19 113 ASN A N 1
ATOM 939 C CA . ASN A 1 113 ? -4.418 -12.383 25.047 1 71.19 113 ASN A CA 1
ATOM 940 C C . ASN A 1 113 ? -5.566 -13.359 24.828 1 71.19 113 ASN A C 1
ATOM 942 O O . ASN A 1 113 ? -5.344 -14.516 24.484 1 71.19 113 ASN A O 1
ATOM 946 N N . PHE A 1 114 ? -6.652 -12.797 24.938 1 65.5 114 PHE A N 1
ATOM 947 C CA . PHE A 1 114 ? -7.832 -13.625 24.719 1 65.5 114 PHE A CA 1
ATOM 948 C C . PHE A 1 114 ? -8.008 -13.938 23.234 1 65.5 114 PHE A C 1
ATOM 950 O O . PHE A 1 114 ? -8.297 -15.078 22.859 1 65.5 114 PHE A O 1
ATOM 957 N N . SER A 1 115 ? -7.762 -12.977 22.422 1 66.12 115 SER A N 1
ATOM 958 C CA . SER A 1 115 ? -7.926 -13.141 20.969 1 66.12 115 SER A CA 1
ATOM 959 C C . SER A 1 115 ? -6.852 -14.055 20.391 1 66.12 115 SER A C 1
ATOM 961 O O . SER A 1 115 ? -7.133 -14.867 19.516 1 66.12 115 SER A O 1
ATOM 963 N N . LYS A 1 116 ? -5.652 -13.812 20.812 1 66.31 116 LYS A N 1
ATOM 964 C CA . LYS A 1 116 ? -4.582 -14.695 20.359 1 66.31 116 LYS A CA 1
ATOM 965 C C . LYS A 1 116 ? -4.883 -16.156 20.734 1 66.31 116 LYS A C 1
ATOM 967 O O . LYS A 1 116 ? -4.609 -17.062 19.953 1 66.31 116 LYS A O 1
ATOM 972 N N . LYS A 1 117 ? -5.32 -16.25 21.922 1 57.97 117 LYS A N 1
ATOM 973 C CA . LYS A 1 117 ? -5.684 -17.594 22.359 1 57.97 117 LYS A CA 1
ATOM 974 C C . LYS A 1 117 ? -6.746 -18.203 21.453 1 57.97 117 LYS A C 1
ATOM 976 O O . LYS A 1 117 ? -6.688 -19.391 21.125 1 57.97 117 LYS A O 1
ATOM 981 N N . ILE A 1 118 ? -7.527 -17.312 20.922 1 56.19 118 ILE A N 1
ATOM 982 C CA . ILE A 1 118 ? -8.594 -17.797 20.047 1 56.19 118 ILE A CA 1
ATOM 983 C C . ILE A 1 118 ? -8.016 -18.125 18.672 1 56.19 118 ILE A C 1
ATOM 985 O O . ILE A 1 118 ? -8.359 -19.156 18.078 1 56.19 118 ILE A O 1
ATOM 989 N N . ILE A 1 119 ? -7.188 -17.172 18.203 1 57.69 119 ILE A N 1
ATOM 990 C CA . ILE A 1 119 ? -6.609 -17.359 16.875 1 57.69 119 ILE A CA 1
ATOM 991 C C . ILE A 1 119 ? -5.727 -18.609 16.875 1 57.69 119 ILE A C 1
ATOM 993 O O . ILE A 1 119 ? -5.781 -19.406 15.945 1 57.69 119 ILE A O 1
ATOM 997 N N . VAL A 1 120 ? -4.805 -18.688 17.828 1 54.25 120 VAL A N 1
ATOM 998 C CA . VAL A 1 120 ? -3.965 -19.875 17.922 1 54.25 120 VAL A CA 1
ATOM 999 C C . VAL A 1 120 ? -4.844 -21.125 18 1 54.25 120 VAL A C 1
ATOM 1001 O O . VAL A 1 120 ? -4.535 -22.156 17.391 1 54.25 120 VAL A O 1
ATOM 1004 N N . PHE A 1 121 ? -5.879 -21.016 18.656 1 49.22 121 PHE A N 1
ATOM 1005 C CA . PHE A 1 121 ? -6.785 -22.141 18.781 1 49.22 121 PHE A CA 1
ATOM 1006 C C . PHE A 1 121 ? -7.41 -22.484 17.438 1 49.22 121 PHE A C 1
ATOM 1008 O O . PHE A 1 121 ? -7.609 -23.656 17.125 1 49.22 121 PHE A O 1
ATOM 1015 N N . MET A 1 122 ? -7.707 -21.438 16.75 1 49.56 122 MET A N 1
ATOM 1016 C CA . MET A 1 122 ? -8.375 -21.688 15.477 1 49.56 122 MET A CA 1
ATOM 1017 C C . MET A 1 122 ? -7.406 -22.266 14.453 1 49.56 122 MET A C 1
ATOM 1019 O O . MET A 1 122 ? -7.801 -23.062 13.594 1 49.56 122 MET A O 1
ATOM 1023 N N . TYR A 1 123 ? -6.211 -21.828 14.43 1 48.38 123 TYR A N 1
ATOM 1024 C CA . TYR A 1 123 ? -5.25 -22.344 13.461 1 48.38 123 TYR A CA 1
ATOM 1025 C C . TYR A 1 123 ? -4.641 -23.656 13.93 1 48.38 123 TYR A C 1
ATOM 1027 O O . TYR A 1 123 ? -4.039 -24.391 13.133 1 48.38 123 TYR A O 1
ATOM 1035 N N . HIS A 1 124 ? -4.512 -23.953 15.18 1 45.09 124 HIS A N 1
ATOM 1036 C CA . HIS A 1 124 ? -4.008 -25.234 15.664 1 45.09 124 HIS A CA 1
ATOM 1037 C C . HIS A 1 124 ? -5.109 -26.297 15.688 1 45.09 124 HIS A C 1
ATOM 1039 O O . HIS A 1 124 ? -4.848 -27.469 15.953 1 45.09 124 HIS A O 1
ATOM 1045 N N . SER A 1 125 ? -6.285 -25.812 15.438 1 36.5 125 SER A N 1
ATOM 1046 C CA . SER A 1 125 ? -7.246 -26.906 15.359 1 36.5 125 SER A CA 1
ATOM 1047 C C . SER A 1 125 ? -7.473 -27.328 13.914 1 36.5 125 SER A C 1
ATOM 1049 O O . SER A 1 125 ? -7.488 -26.5 13.008 1 36.5 125 SER A O 1
ATOM 1051 N N . MET B 1 1 ? 9.805 19.031 14.188 1 51.12 1 MET B N 1
ATOM 1052 C CA . MET B 1 1 ? 10.094 19.531 12.852 1 51.12 1 MET B CA 1
ATOM 1053 C C . MET B 1 1 ? 9.508 18.625 11.781 1 51.12 1 MET B C 1
ATOM 1055 O O . MET B 1 1 ? 9.492 17.391 11.945 1 51.12 1 MET B O 1
ATOM 1059 N N . GLY B 1 2 ? 8.734 19.25 11.062 1 54.31 2 GLY B N 1
ATOM 1060 C CA . GLY B 1 2 ? 7.984 18.422 10.133 1 54.31 2 GLY B CA 1
ATOM 1061 C C . GLY B 1 2 ? 8.867 17.719 9.117 1 54.31 2 GLY B C 1
ATOM 1062 O O . GLY B 1 2 ? 10.023 18.094 8.93 1 54.31 2 GLY B O 1
ATOM 1063 N N . ARG B 1 3 ? 8.594 16.5 8.836 1 70.5 3 ARG B N 1
ATOM 1064 C CA . ARG B 1 3 ? 9.406 15.781 7.859 1 70.5 3 ARG B CA 1
ATOM 1065 C C . ARG B 1 3 ? 9.484 16.531 6.539 1 70.5 3 ARG B C 1
ATOM 1067 O O . ARG B 1 3 ? 8.492 17.125 6.098 1 70.5 3 ARG B O 1
ATOM 1074 N N . LYS B 1 4 ? 10.742 16.859 6.109 1 77.06 4 LYS B N 1
ATOM 1075 C CA . LYS B 1 4 ? 10.977 17.469 4.809 1 77.06 4 LYS B CA 1
ATOM 1076 C C . LYS B 1 4 ? 10.375 16.641 3.684 1 77.06 4 LYS B C 1
ATOM 1078 O O . LYS B 1 4 ? 10.484 15.406 3.697 1 77.06 4 LYS B O 1
ATOM 1083 N N . LYS B 1 5 ? 9.602 17.281 2.844 1 86.81 5 LYS B N 1
ATOM 1084 C CA . LYS B 1 5 ? 9.062 16.625 1.659 1 86.81 5 LYS B CA 1
ATOM 1085 C C . LYS B 1 5 ? 10.18 16.141 0.738 1 86.81 5 LYS B C 1
ATOM 1087 O O . LYS B 1 5 ? 11.148 16.875 0.504 1 86.81 5 LYS B O 1
ATOM 1092 N N . ILE B 1 6 ? 10.086 14.875 0.268 1 89 6 ILE B N 1
ATOM 1093 C CA . ILE B 1 6 ? 11.133 14.344 -0.604 1 89 6 ILE B CA 1
ATOM 1094 C C . ILE B 1 6 ? 10.57 14.102 -2 1 89 6 ILE B C 1
ATOM 1096 O O . ILE B 1 6 ? 9.383 13.789 -2.15 1 89 6 ILE B O 1
ATOM 1100 N N . GLN B 1 7 ? 11.445 14.375 -2.961 1 90.44 7 GLN B N 1
ATOM 1101 C CA . GLN B 1 7 ? 11.117 14.023 -4.34 1 90.44 7 GLN B CA 1
ATOM 1102 C C . GLN B 1 7 ? 11.078 12.508 -4.527 1 90.44 7 GLN B C 1
ATOM 1104 O O . GLN B 1 7 ? 11.898 11.789 -3.955 1 90.44 7 GLN B O 1
ATOM 1109 N N . ILE B 1 8 ? 10.148 12.039 -5.395 1 94.69 8 ILE B N 1
ATOM 1110 C CA . ILE B 1 8 ? 10.047 10.609 -5.66 1 94.69 8 ILE B CA 1
ATOM 1111 C C . ILE B 1 8 ? 11.078 10.211 -6.715 1 94.69 8 ILE B C 1
ATOM 1113 O O . ILE B 1 8 ? 10.773 10.18 -7.91 1 94.69 8 ILE B O 1
ATOM 1117 N N . SER B 1 9 ? 12.18 10.055 -6.27 1 95.75 9 SER B N 1
ATOM 1118 C CA . SER B 1 9 ? 13.32 9.555 -7.031 1 95.75 9 SER B CA 1
ATOM 1119 C C . SER B 1 9 ? 14.195 8.633 -6.184 1 95.75 9 SER B C 1
ATOM 1121 O O . SER B 1 9 ? 14.172 8.719 -4.953 1 95.75 9 SER B O 1
ATOM 1123 N N . ARG B 1 10 ? 14.891 7.777 -6.859 1 96.81 10 ARG B N 1
ATOM 1124 C CA . ARG B 1 10 ? 15.703 6.797 -6.148 1 96.81 10 ARG B CA 1
ATOM 1125 C C . ARG B 1 10 ? 16.625 7.473 -5.133 1 96.81 10 ARG B C 1
ATOM 1127 O O . ARG B 1 10 ? 17.328 8.43 -5.465 1 96.81 10 ARG B O 1
ATOM 1134 N N . ILE B 1 11 ? 16.594 6.977 -3.969 1 96.94 11 ILE B N 1
ATOM 1135 C CA . ILE B 1 11 ? 17.469 7.477 -2.92 1 96.94 11 ILE B CA 1
ATOM 1136 C C . ILE B 1 11 ? 18.891 6.945 -3.139 1 96.94 11 ILE B C 1
ATOM 1138 O O . ILE B 1 11 ? 19.094 5.734 -3.213 1 96.94 11 ILE B O 1
ATOM 1142 N N . LEU B 1 12 ? 19.812 7.777 -3.172 1 96.94 12 LEU B N 1
ATOM 1143 C CA . LEU B 1 12 ? 21.188 7.41 -3.535 1 96.94 12 LEU B CA 1
ATOM 1144 C C . LEU B 1 12 ? 21.922 6.812 -2.342 1 96.94 12 LEU B C 1
ATOM 1146 O O . LEU B 1 12 ? 22.641 5.82 -2.486 1 96.94 12 LEU B O 1
ATOM 1150 N N . ASP B 1 13 ? 21.812 7.441 -1.188 1 96.88 13 ASP B N 1
ATOM 1151 C CA . ASP B 1 13 ? 22.484 6.934 0.008 1 96.88 13 ASP B CA 1
ATOM 1152 C C . ASP B 1 13 ? 21.891 5.598 0.445 1 96.88 13 ASP B C 1
ATOM 1154 O O . ASP B 1 13 ? 20.688 5.508 0.723 1 96.88 13 ASP B O 1
ATOM 1158 N N . GLN B 1 14 ? 22.688 4.598 0.558 1 95.88 14 GLN B N 1
ATOM 1159 C CA . GLN B 1 14 ? 22.234 3.232 0.818 1 95.88 14 GLN B CA 1
ATOM 1160 C C . GLN B 1 14 ? 21.609 3.117 2.201 1 95.88 14 GLN B C 1
ATOM 1162 O O . GLN B 1 14 ? 20.578 2.443 2.369 1 95.88 14 GLN B O 1
ATOM 1167 N N . ARG B 1 15 ? 22.266 3.688 3.152 1 96.62 15 ARG B N 1
ATOM 1168 C CA . ARG B 1 15 ? 21.734 3.611 4.512 1 96.62 15 ARG B CA 1
ATOM 1169 C C . ARG B 1 15 ? 20.344 4.234 4.602 1 96.62 15 ARG B C 1
ATOM 1171 O O . ARG B 1 15 ? 19.438 3.637 5.168 1 96.62 15 ARG B O 1
ATOM 1178 N N . ASN B 1 16 ? 20.219 5.402 4.016 1 96 16 ASN B N 1
ATOM 1179 C CA . ASN B 1 16 ? 18.938 6.082 4.008 1 96 16 ASN B CA 1
ATOM 1180 C C . ASN B 1 16 ? 17.891 5.293 3.219 1 96 16 ASN B C 1
ATOM 1182 O O . ASN B 1 16 ? 16.719 5.242 3.607 1 96 16 ASN B O 1
ATOM 1186 N N . ARG B 1 17 ? 18.328 4.73 2.127 1 97.12 17 ARG B N 1
ATOM 1187 C CA . ARG B 1 17 ? 17.422 3.951 1.295 1 97.12 17 ARG B CA 1
ATOM 1188 C C . ARG B 1 17 ? 16.875 2.746 2.057 1 97.12 17 ARG B C 1
ATOM 1190 O O . ARG B 1 17 ? 15.688 2.43 1.965 1 97.12 17 ARG B O 1
ATOM 1197 N N . GLN B 1 18 ? 17.719 2.162 2.861 1 97.25 18 GLN B N 1
ATOM 1198 C CA . GLN B 1 18 ? 17.312 0.993 3.637 1 97.25 18 GLN B CA 1
ATOM 1199 C C . GLN B 1 18 ? 16.344 1.373 4.742 1 97.25 18 GLN B C 1
ATOM 1201 O O . GLN B 1 18 ? 15.367 0.654 4.992 1 97.25 18 GLN B O 1
ATOM 1206 N N . VAL B 1 19 ? 16.688 2.484 5.371 1 97.31 19 VAL B N 1
ATOM 1207 C CA . VAL B 1 19 ? 15.805 2.945 6.441 1 97.31 19 VAL B CA 1
ATOM 1208 C C . VAL B 1 19 ? 14.43 3.295 5.867 1 97.31 19 VAL B C 1
ATOM 1210 O O . VAL B 1 19 ? 13.406 2.906 6.426 1 97.31 19 VAL B O 1
ATOM 1213 N N . THR B 1 20 ? 14.406 3.996 4.727 1 97.56 20 THR B N 1
ATOM 1214 C CA . THR B 1 20 ? 13.164 4.363 4.059 1 97.56 20 THR B CA 1
ATOM 1215 C C . THR B 1 20 ? 12.391 3.121 3.633 1 97.56 20 THR B C 1
ATOM 1217 O O . THR B 1 20 ? 11.172 3.041 3.828 1 97.56 20 THR B O 1
ATOM 1220 N N . PHE B 1 21 ? 13.078 2.1 3.094 1 98.5 21 PHE B N 1
ATOM 1221 C CA . PHE B 1 21 ? 12.453 0.861 2.645 1 98.5 21 PHE B CA 1
ATOM 1222 C C . PHE B 1 21 ? 11.695 0.192 3.787 1 98.5 21 PHE B C 1
ATOM 1224 O O . PHE B 1 21 ? 10.539 -0.202 3.627 1 98.5 21 PHE B O 1
ATOM 1231 N N . THR B 1 22 ? 12.312 0.129 4.879 1 97.88 22 THR B N 1
ATOM 1232 C CA . THR B 1 22 ? 11.734 -0.56 6.023 1 97.88 22 THR B CA 1
ATOM 1233 C C . THR B 1 22 ? 10.461 0.142 6.488 1 97.88 22 THR B C 1
ATOM 1235 O O . THR B 1 22 ? 9.438 -0.504 6.719 1 97.88 22 THR B O 1
ATOM 1238 N N . LYS B 1 23 ? 10.586 1.443 6.586 1 97.12 23 LYS B N 1
ATOM 1239 C CA . LYS B 1 23 ? 9.453 2.223 7.074 1 97.12 23 LYS B CA 1
ATOM 1240 C C . LYS B 1 23 ? 8.297 2.184 6.082 1 97.12 23 LYS B C 1
ATOM 1242 O O . LYS B 1 23 ? 7.156 1.914 6.465 1 97.12 23 LYS B O 1
ATOM 1247 N N . ARG B 1 24 ? 8.594 2.393 4.871 1 98.31 24 ARG B N 1
ATOM 1248 C CA . ARG B 1 24 ? 7.539 2.48 3.865 1 98.31 24 ARG B CA 1
ATOM 1249 C C . ARG B 1 24 ? 6.973 1.103 3.541 1 98.31 24 ARG B C 1
ATOM 1251 O O . ARG B 1 24 ? 5.785 0.968 3.238 1 98.31 24 ARG B O 1
ATOM 1258 N N . LYS B 1 25 ? 7.816 0.048 3.557 1 98.5 25 LYS B N 1
ATOM 1259 C CA . LYS B 1 25 ? 7.324 -1.313 3.369 1 98.5 25 LYS B CA 1
ATOM 1260 C C . LYS B 1 25 ? 6.238 -1.652 4.387 1 98.5 25 LYS B C 1
ATOM 1262 O O . LYS B 1 25 ? 5.172 -2.148 4.023 1 98.5 25 LYS B O 1
ATOM 1267 N N . PHE B 1 26 ? 6.559 -1.325 5.633 1 97.81 26 PHE B N 1
ATOM 1268 C CA . PHE B 1 26 ? 5.582 -1.611 6.676 1 97.81 26 PHE B CA 1
ATOM 1269 C C . PHE B 1 26 ? 4.32 -0.776 6.484 1 97.81 26 PHE B C 1
ATOM 1271 O O . PHE B 1 26 ? 3.209 -1.271 6.672 1 97.81 26 PHE B O 1
ATOM 1278 N N . GLY B 1 27 ? 4.539 0.509 6.145 1 98.12 27 GLY B N 1
ATOM 1279 C CA . GLY B 1 27 ? 3.395 1.356 5.859 1 98.12 27 GLY B CA 1
ATOM 1280 C C . GLY B 1 27 ? 2.51 0.81 4.754 1 98.12 27 GLY B C 1
ATOM 1281 O O . GLY B 1 27 ? 1.281 0.861 4.855 1 98.12 27 GLY B O 1
ATOM 1282 N N . LEU B 1 28 ? 3.117 0.3 3.736 1 98.75 28 LEU B N 1
ATOM 1283 C CA . LEU B 1 28 ? 2.391 -0.284 2.613 1 98.75 28 LEU B CA 1
ATOM 1284 C C . LEU B 1 28 ? 1.588 -1.502 3.059 1 98.75 28 LEU B C 1
ATOM 1286 O O . LEU B 1 28 ? 0.406 -1.625 2.73 1 98.75 28 LEU B O 1
ATOM 1290 N N . MET B 1 29 ? 2.221 -2.338 3.822 1 98.69 29 MET B N 1
ATOM 1291 C CA . MET B 1 29 ? 1.547 -3.539 4.309 1 98.69 29 MET B CA 1
ATOM 1292 C C . MET B 1 29 ? 0.389 -3.178 5.234 1 98.69 29 MET B C 1
ATOM 1294 O O . MET B 1 29 ? -0.658 -3.826 5.207 1 98.69 29 MET B O 1
ATOM 1298 N N . LYS B 1 30 ? 0.609 -2.17 6.043 1 97.94 30 LYS B N 1
ATOM 1299 C CA . LYS B 1 30 ? -0.442 -1.704 6.941 1 97.94 30 LYS B CA 1
ATOM 1300 C C . LYS B 1 30 ? -1.657 -1.212 6.164 1 97.94 30 LYS B C 1
ATOM 1302 O O . LYS B 1 30 ? -2.795 -1.532 6.512 1 97.94 30 LYS B O 1
ATOM 1307 N N . LYS B 1 31 ? -1.437 -0.435 5.133 1 98.5 31 LYS B N 1
ATOM 1308 C CA . LYS B 1 31 ? -2.529 0.07 4.305 1 98.5 31 LYS B CA 1
ATOM 1309 C C . LYS B 1 31 ? -3.248 -1.069 3.59 1 98.5 31 LYS B C 1
ATOM 1311 O O . LYS B 1 31 ? -4.465 -1.012 3.383 1 98.5 31 LYS B O 1
ATOM 1316 N N . ALA B 1 32 ? -2.477 -2.086 3.117 1 98.81 32 ALA B N 1
ATOM 1317 C CA . ALA B 1 32 ? -3.074 -3.258 2.48 1 98.81 32 ALA B CA 1
ATOM 1318 C C . ALA B 1 32 ? -3.982 -4.004 3.453 1 98.81 32 ALA B C 1
ATOM 1320 O O . ALA B 1 32 ? -5.086 -4.422 3.086 1 98.81 32 ALA B O 1
ATOM 1321 N N . TYR B 1 33 ? -3.504 -4.176 4.707 1 98.31 33 TYR B N 1
ATOM 1322 C CA . TYR B 1 33 ? -4.301 -4.777 5.773 1 98.31 33 TYR B CA 1
ATOM 1323 C C . TYR B 1 33 ? -5.609 -4.023 5.969 1 98.31 33 TYR B C 1
ATOM 1325 O O . TYR B 1 33 ? -6.68 -4.637 6.027 1 98.31 33 TYR B O 1
ATOM 1333 N N . GLU B 1 34 ? -5.516 -2.723 6.082 1 97.94 34 GLU B N 1
ATOM 1334 C CA . GLU B 1 34 ? -6.699 -1.892 6.293 1 97.94 34 GLU B CA 1
ATOM 1335 C C . GLU B 1 34 ? -7.695 -2.049 5.152 1 97.94 34 GLU B C 1
ATOM 1337 O O . GLU B 1 34 ? -8.898 -2.205 5.383 1 97.94 34 GLU B O 1
ATOM 1342 N N . LEU B 1 35 ? -7.152 -1.976 3.941 1 98.5 35 LEU B N 1
ATOM 1343 C CA . LEU B 1 35 ? -8 -2.131 2.766 1 98.5 35 LEU B CA 1
ATOM 1344 C C . LEU B 1 35 ? -8.695 -3.488 2.771 1 98.5 35 LEU B C 1
ATOM 1346 O O . LEU B 1 35 ? -9.898 -3.58 2.51 1 98.5 35 LEU B O 1
ATOM 1350 N N . SER B 1 36 ? -7.934 -4.539 3.057 1 98.69 36 SER B N 1
ATOM 1351 C CA . SER B 1 36 ? -8.477 -5.895 3.027 1 98.69 36 SER B CA 1
ATOM 1352 C C . SER B 1 36 ? -9.633 -6.051 4.008 1 98.69 36 SER B C 1
ATOM 1354 O O . SER B 1 36 ? -10.633 -6.691 3.693 1 98.69 36 SER B O 1
ATOM 1356 N N . VAL B 1 37 ? -9.492 -5.434 5.211 1 97.94 37 VAL B N 1
ATOM 1357 C CA . VAL B 1 37 ? -10.5 -5.57 6.258 1 97.94 37 VAL B CA 1
ATOM 1358 C C . VAL B 1 37 ? -11.695 -4.676 5.941 1 97.94 37 VAL B C 1
ATOM 1360 O O . VAL B 1 37 ? -12.844 -5.129 5.98 1 97.94 37 VAL B O 1
ATOM 1363 N N . LEU B 1 38 ? -11.508 -3.422 5.555 1 97.44 38 LEU B N 1
ATOM 1364 C CA . LEU B 1 38 ? -12.57 -2.451 5.309 1 97.44 38 LEU B CA 1
ATOM 1365 C C . LEU B 1 38 ? -13.469 -2.906 4.164 1 97.44 38 LEU B C 1
ATOM 1367 O O . LEU B 1 38 ? -14.688 -2.738 4.223 1 97.44 38 LEU B O 1
ATOM 1371 N N . CYS B 1 39 ? -12.789 -3.52 3.154 1 98.31 39 CYS B N 1
ATOM 1372 C CA . CYS B 1 39 ? -13.531 -3.74 1.923 1 98.31 39 CYS B CA 1
ATOM 1373 C C . CYS B 1 39 ? -13.68 -5.23 1.634 1 98.31 39 CYS B C 1
ATOM 1375 O O . CYS B 1 39 ? -14.055 -5.617 0.526 1 98.31 39 CYS B O 1
ATOM 1377 N N . ASP B 1 40 ? -13.312 -6.012 2.59 1 97.5 40 ASP B N 1
ATOM 1378 C CA . ASP B 1 40 ? -13.5 -7.453 2.473 1 97.5 40 ASP B CA 1
ATOM 1379 C C . ASP B 1 40 ? -12.914 -7.98 1.166 1 97.5 40 ASP B C 1
ATOM 1381 O O . ASP B 1 40 ? -13.617 -8.617 0.376 1 97.5 40 ASP B O 1
ATOM 1385 N N . CYS B 1 41 ? -11.695 -7.723 0.953 1 97.56 41 CYS B N 1
ATOM 1386 C CA . CYS B 1 41 ? -11.008 -8.188 -0.25 1 97.56 41 CYS B CA 1
ATOM 1387 C C . CYS B 1 41 ? -9.758 -8.984 0.105 1 97.56 41 CYS B C 1
ATOM 1389 O O . CYS B 1 41 ? -9.328 -8.984 1.26 1 97.56 41 CYS B O 1
ATOM 1391 N N . GLU B 1 42 ? -9.273 -9.688 -0.822 1 97.69 42 GLU B N 1
ATOM 1392 C CA . GLU B 1 42 ? -8.055 -10.477 -0.671 1 97.69 42 GLU B CA 1
ATOM 1393 C C . GLU B 1 42 ? -6.875 -9.805 -1.371 1 97.69 42 GLU B C 1
ATOM 1395 O O . GLU B 1 42 ? -6.992 -9.367 -2.518 1 97.69 42 GLU B O 1
ATOM 1400 N N . ILE B 1 43 ? -5.777 -9.742 -0.649 1 98.56 43 ILE B N 1
ATOM 1401 C CA . ILE B 1 43 ? -4.641 -8.992 -1.182 1 98.56 43 ILE B CA 1
ATOM 1402 C C . ILE B 1 43 ? -3.369 -9.828 -1.047 1 98.56 43 ILE B C 1
ATOM 1404 O O . ILE B 1 43 ? -3.141 -10.461 -0.013 1 98.56 43 ILE B O 1
ATOM 1408 N N . ALA B 1 44 ? -2.588 -9.883 -2.057 1 98.31 44 ALA B N 1
ATOM 1409 C CA . ALA B 1 44 ? -1.215 -10.375 -2.043 1 98.31 44 ALA B CA 1
ATOM 1410 C C . ALA B 1 44 ? -0.235 -9.305 -2.5 1 98.31 44 ALA B C 1
ATOM 1412 O O . ALA B 1 44 ? -0.474 -8.625 -3.502 1 98.31 44 ALA B O 1
ATOM 1413 N N . LEU B 1 45 ? 0.799 -9.078 -1.73 1 98.69 45 LEU B N 1
ATOM 1414 C CA . LEU B 1 45 ? 1.844 -8.094 -2.002 1 98.69 45 LEU B CA 1
ATOM 1415 C C . LEU B 1 45 ? 3.219 -8.758 -2.014 1 98.69 45 LEU B C 1
ATOM 1417 O O . LEU B 1 45 ? 3.596 -9.43 -1.055 1 98.69 45 LEU B O 1
ATOM 1421 N N . ILE B 1 46 ? 3.914 -8.625 -3.104 1 98.12 46 ILE B N 1
ATOM 1422 C CA . ILE B 1 46 ? 5.258 -9.164 -3.273 1 98.12 46 ILE B CA 1
ATOM 1423 C C . ILE B 1 46 ? 6.242 -8.023 -3.527 1 98.12 46 ILE B C 1
ATOM 1425 O O . ILE B 1 46 ? 6.008 -7.176 -4.391 1 98.12 46 ILE B O 1
ATOM 1429 N N . ILE B 1 47 ? 7.328 -7.996 -2.766 1 98.38 47 ILE B N 1
ATOM 1430 C CA . ILE B 1 47 ? 8.344 -6.957 -2.902 1 98.38 47 ILE B CA 1
ATOM 1431 C C . ILE B 1 47 ? 9.727 -7.598 -2.98 1 98.38 47 ILE B C 1
ATOM 1433 O O . ILE B 1 47 ? 10.109 -8.375 -2.104 1 98.38 47 ILE B O 1
ATOM 1437 N N . PHE B 1 48 ? 10.406 -7.328 -4.012 1 97.5 48 PHE B N 1
ATOM 1438 C CA . PHE B 1 48 ? 11.836 -7.609 -4.07 1 97.5 48 PHE B CA 1
ATOM 1439 C C . PHE B 1 48 ? 12.648 -6.336 -3.854 1 97.5 48 PHE B C 1
ATOM 1441 O O . PHE B 1 48 ? 12.516 -5.375 -4.609 1 97.5 48 PHE B O 1
ATOM 1448 N N . ASN B 1 49 ? 13.391 -6.34 -2.826 1 96.75 49 ASN B N 1
ATOM 1449 C CA . ASN B 1 49 ? 14.18 -5.137 -2.602 1 96.75 49 ASN B CA 1
ATOM 1450 C C . ASN B 1 49 ? 15.352 -5.047 -3.572 1 96.75 49 ASN B C 1
ATOM 1452 O O . ASN B 1 49 ? 15.469 -5.863 -4.488 1 96.75 49 ASN B O 1
ATOM 1456 N N . SER B 1 50 ? 16.219 -4.043 -3.354 1 94.56 50 SER B N 1
ATOM 1457 C CA . SER B 1 50 ? 17.281 -3.764 -4.305 1 94.56 50 SER B CA 1
ATOM 1458 C C . SER B 1 50 ? 18.312 -4.887 -4.316 1 94.56 50 SER B C 1
ATOM 1460 O O . SER B 1 50 ? 19.062 -5.043 -5.293 1 94.56 50 SER B O 1
ATOM 1462 N N . THR B 1 51 ? 18.391 -5.695 -3.275 1 94 51 THR B N 1
ATOM 1463 C CA . THR B 1 51 ? 19.328 -6.816 -3.219 1 94 51 THR B CA 1
ATOM 1464 C C . THR B 1 51 ? 18.609 -8.133 -3.529 1 94 51 THR B C 1
ATOM 1466 O O . THR B 1 51 ? 19.125 -9.211 -3.24 1 94 51 THR B O 1
ATOM 1469 N N . ASN B 1 52 ? 17.359 -8.078 -3.973 1 92.56 52 ASN B N 1
ATOM 1470 C CA . ASN B 1 52 ? 16.562 -9.203 -4.438 1 92.56 52 ASN B CA 1
ATOM 1471 C C . ASN B 1 52 ? 16.078 -10.062 -3.271 1 92.56 52 ASN B C 1
ATOM 1473 O O . ASN B 1 52 ? 15.797 -11.25 -3.443 1 92.56 52 ASN B O 1
ATOM 1477 N N . ARG B 1 53 ? 16.125 -9.492 -2.111 1 94.81 53 ARG B N 1
ATOM 1478 C CA . ARG B 1 53 ? 15.461 -10.188 -1.006 1 94.81 53 ARG B CA 1
ATOM 1479 C C . ARG B 1 53 ? 13.945 -10.086 -1.125 1 94.81 53 ARG B C 1
ATOM 1481 O O . ARG B 1 53 ? 13.406 -9.016 -1.438 1 94.81 53 ARG B O 1
ATOM 1488 N N . LEU B 1 54 ? 13.289 -11.203 -0.794 1 97.38 54 LEU B N 1
ATOM 1489 C CA . LEU B 1 54 ? 11.852 -11.289 -0.998 1 97.38 54 LEU B CA 1
ATOM 1490 C C . LEU B 1 54 ? 11.102 -10.953 0.284 1 97.38 54 LEU B C 1
ATOM 1492 O O . LEU B 1 54 ? 11.344 -11.555 1.331 1 97.38 54 LEU B O 1
ATOM 1496 N N . PHE B 1 55 ? 10.227 -9.953 0.252 1 98 55 PHE B N 1
ATOM 1497 C CA . PHE B 1 55 ? 9.25 -9.617 1.282 1 98 55 PHE B CA 1
ATOM 1498 C C . PHE B 1 55 ? 7.832 -9.812 0.771 1 98 55 PHE B C 1
ATOM 1500 O O . PHE B 1 55 ? 7.523 -9.477 -0.375 1 98 55 PHE B O 1
ATOM 1507 N N . GLN B 1 56 ? 6.965 -10.414 1.607 1 98.06 56 GLN B N 1
ATOM 1508 C CA . GLN B 1 56 ? 5.617 -10.641 1.102 1 98.06 56 GLN B CA 1
ATOM 1509 C C . GLN B 1 56 ? 4.574 -10.43 2.193 1 98.06 56 GLN B C 1
ATOM 1511 O O . GLN B 1 56 ? 4.871 -10.578 3.381 1 98.06 56 GLN B O 1
ATOM 1516 N N . TYR B 1 57 ? 3.438 -10.023 1.805 1 98.38 57 TYR B N 1
ATOM 1517 C CA . TYR B 1 57 ? 2.232 -9.891 2.615 1 98.38 57 TYR B CA 1
ATOM 1518 C C . TYR B 1 57 ? 1.03 -10.508 1.916 1 98.38 57 TYR B C 1
ATOM 1520 O O . TYR B 1 57 ? 0.851 -10.344 0.708 1 98.38 57 TYR B O 1
ATOM 1528 N N . ALA B 1 58 ? 0.304 -11.25 2.648 1 98.25 58 ALA B N 1
ATOM 1529 C CA . ALA B 1 58 ? -0.993 -11.727 2.176 1 98.25 58 ALA B CA 1
ATOM 1530 C C . ALA B 1 58 ? -2.068 -11.539 3.24 1 98.25 58 ALA B C 1
ATOM 1532 O O . ALA B 1 58 ? -1.824 -11.781 4.426 1 98.25 58 ALA B O 1
ATOM 1533 N N . SER B 1 59 ? -3.248 -11.078 2.803 1 97.19 59 SER B N 1
ATOM 1534 C CA . SER B 1 59 ? -4.332 -10.875 3.76 1 97.19 59 SER B CA 1
ATOM 1535 C C . SER B 1 59 ? -4.645 -12.164 4.512 1 97.19 59 SER B C 1
ATOM 1537 O O . SER B 1 59 ? -4.961 -12.133 5.703 1 97.19 59 SER B O 1
ATOM 1539 N N . THR B 1 60 ? -4.645 -13.297 3.869 1 93.31 60 THR B N 1
ATOM 1540 C CA . THR B 1 60 ? -4.84 -14.594 4.504 1 93.31 60 THR B CA 1
ATOM 1541 C C . THR B 1 60 ? -3.641 -15.508 4.254 1 93.31 60 THR B C 1
ATOM 1543 O O . THR B 1 60 ? -2.693 -15.516 5.043 1 93.31 60 THR B O 1
ATOM 1546 N N . ASP B 1 61 ? -3.549 -16.062 3.049 1 93.88 61 ASP B N 1
ATOM 1547 C CA . ASP B 1 61 ? -2.498 -17 2.66 1 93.88 61 ASP B CA 1
ATOM 1548 C C . ASP B 1 61 ? -2.008 -16.719 1.242 1 93.88 61 ASP B C 1
ATOM 1550 O O . ASP B 1 61 ? -2.807 -16.656 0.305 1 93.88 61 ASP B O 1
ATOM 1554 N N . MET B 1 62 ? -0.689 -16.641 1.198 1 95 62 MET B N 1
ATOM 1555 C CA . MET B 1 62 ? -0.087 -16.266 -0.079 1 95 62 MET B CA 1
ATOM 1556 C C . MET B 1 62 ? -0.375 -17.312 -1.144 1 95 62 MET B C 1
ATOM 1558 O O . MET B 1 62 ? -0.777 -16.984 -2.26 1 95 62 MET B O 1
ATOM 1562 N N . ASP B 1 63 ? -0.186 -18.562 -0.803 1 93.12 63 ASP B N 1
ATOM 1563 C CA . ASP B 1 63 ? -0.387 -19.641 -1.772 1 93.12 63 ASP B CA 1
ATOM 1564 C C . ASP B 1 63 ? -1.831 -19.656 -2.27 1 93.12 63 ASP B C 1
ATOM 1566 O O . ASP B 1 63 ? -2.082 -19.891 -3.455 1 93.12 63 ASP B O 1
ATOM 1570 N N . LYS B 1 64 ? -2.686 -19.422 -1.417 1 94.69 64 LYS B N 1
ATOM 1571 C CA . LYS B 1 64 ? -4.102 -19.422 -1.77 1 94.69 64 LYS B CA 1
ATOM 1572 C C . LYS B 1 64 ? -4.445 -18.281 -2.715 1 94.69 64 LYS B C 1
ATOM 1574 O O . LYS B 1 64 ? -5.145 -18.469 -3.711 1 94.69 64 LYS B O 1
ATOM 1579 N N . VAL B 1 6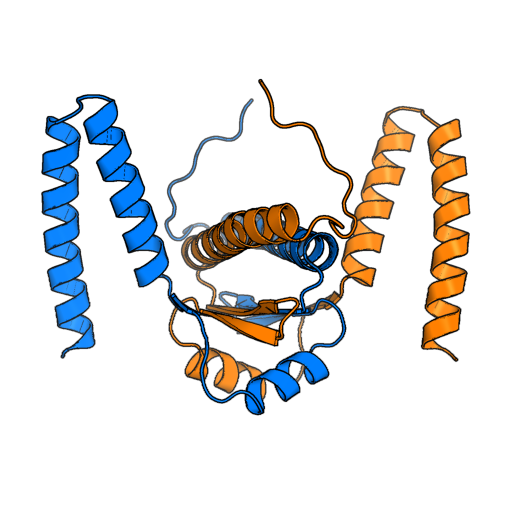5 ? -3.977 -17.094 -2.389 1 95.62 65 VAL B N 1
ATOM 1580 C CA . VAL B 1 65 ? -4.266 -15.93 -3.219 1 95.62 65 VAL B CA 1
ATOM 1581 C C . VAL B 1 65 ? -3.643 -16.109 -4.602 1 95.62 65 VAL B C 1
ATOM 1583 O O . VAL B 1 65 ? -4.273 -15.82 -5.617 1 95.62 65 VAL B O 1
ATOM 1586 N N . LEU B 1 66 ? -2.412 -16.656 -4.66 1 94.12 66 LEU B N 1
ATOM 1587 C CA . LEU B 1 66 ? -1.723 -16.844 -5.93 1 94.12 66 LEU B CA 1
ATOM 1588 C C . LEU B 1 66 ? -2.393 -17.938 -6.758 1 94.12 66 LEU B C 1
ATOM 1590 O O . LEU B 1 66 ? -2.42 -17.859 -7.988 1 94.12 66 LEU B O 1
ATOM 1594 N N . LEU B 1 67 ? -2.836 -18.953 -6.102 1 93.81 67 LEU B N 1
ATOM 1595 C CA . LEU B 1 67 ? -3.588 -19.969 -6.809 1 93.81 67 LEU B CA 1
ATOM 1596 C C . LEU B 1 67 ? -4.844 -19.391 -7.445 1 93.81 67 LEU B C 1
ATOM 1598 O O . LEU B 1 67 ? -5.145 -19.672 -8.609 1 93.81 67 LEU B O 1
ATOM 1602 N N . LYS B 1 68 ? -5.57 -18.609 -6.703 1 93.88 68 LYS B N 1
ATOM 1603 C CA . LYS B 1 68 ? -6.742 -17.906 -7.227 1 93.88 68 LYS B CA 1
ATOM 1604 C C . LYS B 1 68 ? -6.379 -17.047 -8.438 1 93.88 68 LYS B C 1
ATOM 1606 O O . LYS B 1 68 ? -7.113 -17.016 -9.43 1 93.88 68 LYS B O 1
ATOM 1611 N N . TYR B 1 69 ? -5.312 -16.406 -8.375 1 94.75 69 TYR B N 1
ATOM 1612 C CA . TYR B 1 69 ? -4.824 -15.539 -9.445 1 94.75 69 TYR B CA 1
ATOM 1613 C C . TYR B 1 69 ? -4.617 -16.344 -10.727 1 94.75 69 TYR B C 1
ATOM 1615 O O . TYR B 1 69 ? -4.891 -15.844 -11.828 1 94.75 69 TYR B O 1
ATOM 1623 N N . THR B 1 70 ? -4.031 -17.5 -10.586 1 91 70 THR B N 1
ATOM 1624 C CA . THR B 1 70 ? -3.742 -18.328 -11.75 1 91 70 THR B CA 1
ATOM 1625 C C . THR B 1 70 ? -5.031 -18.828 -12.398 1 91 70 THR B C 1
ATOM 1627 O O . THR B 1 70 ? -5.039 -19.203 -13.57 1 91 70 THR B O 1
ATOM 1630 N N . GLU B 1 71 ? -6.078 -18.859 -11.648 1 89.69 71 GLU B N 1
ATOM 1631 C CA . GLU B 1 71 ? -7.359 -19.344 -12.156 1 89.69 71 GLU B CA 1
ATOM 1632 C C . GLU B 1 71 ? -8.102 -18.25 -12.914 1 89.69 71 GLU B C 1
ATOM 1634 O O . GLU B 1 71 ? -9.023 -18.531 -13.68 1 89.69 71 GLU B O 1
ATOM 1639 N N . TYR B 1 72 ? -7.629 -17.094 -12.562 1 80.56 72 TYR B N 1
ATOM 1640 C CA . TYR B 1 72 ? -8.32 -15.969 -13.18 1 80.56 72 TYR B CA 1
ATOM 1641 C C . TYR B 1 72 ? -7.66 -15.57 -14.492 1 80.56 72 TYR B C 1
ATOM 1643 O O . TYR B 1 72 ? -6.438 -15.648 -14.625 1 80.56 72 TYR B O 1
ATOM 1651 N N . SER B 1 73 ? -8.438 -15.398 -15.453 1 69.94 73 SER B N 1
ATOM 1652 C CA . SER B 1 73 ? -7.941 -15.203 -16.812 1 69.94 73 SER B CA 1
ATOM 1653 C C . SER B 1 73 ? -7.527 -13.758 -17.047 1 69.94 73 SER B C 1
ATOM 1655 O O . SER B 1 73 ? -6.441 -13.492 -17.562 1 69.94 73 SER B O 1
ATOM 1657 N N . GLU B 1 74 ? -8.461 -12.742 -16.703 1 87.19 74 GLU B N 1
ATOM 1658 C CA . GLU B 1 74 ? -8.188 -11.367 -17.109 1 87.19 74 GLU B CA 1
ATOM 1659 C C . GLU B 1 74 ? -8.438 -10.398 -15.961 1 87.19 74 GLU B C 1
ATOM 1661 O O . GLU B 1 74 ? -9.492 -10.422 -15.336 1 87.19 74 GLU B O 1
ATOM 1666 N N . PRO B 1 75 ? -7.422 -9.633 -15.75 1 92.81 75 PRO B N 1
ATOM 1667 C CA . PRO B 1 75 ? -7.629 -8.625 -14.703 1 92.81 75 PRO B CA 1
ATOM 1668 C C . PRO B 1 75 ? -8.633 -7.551 -15.109 1 92.81 75 PRO B C 1
ATOM 1670 O O . PRO B 1 75 ? -8.688 -7.164 -16.281 1 92.81 75 PRO B O 1
ATOM 1673 N N . HIS B 1 76 ? -9.445 -7.145 -14.219 1 94.81 76 HIS B N 1
ATOM 1674 C CA . HIS B 1 76 ? -10.336 -6.008 -14.414 1 94.81 76 HIS B CA 1
ATOM 1675 C C . HIS B 1 76 ? -9.547 -4.711 -14.578 1 94.81 76 HIS B C 1
ATOM 1677 O O . HIS B 1 76 ? -9.938 -3.836 -15.352 1 94.81 76 HIS B O 1
ATOM 1683 N N . GLU B 1 77 ? -8.523 -4.551 -13.82 1 96.31 77 GLU B N 1
ATOM 1684 C CA . GLU B 1 77 ? -7.629 -3.395 -13.852 1 96.31 77 GLU B CA 1
ATOM 1685 C C . GLU B 1 77 ? -6.176 -3.816 -13.648 1 96.31 77 GLU B C 1
ATOM 1687 O O . GLU B 1 77 ? -5.879 -4.672 -12.812 1 96.31 77 GLU B O 1
ATOM 1692 N N . SER B 1 78 ? -5.332 -3.316 -14.508 1 96.5 78 SER B N 1
ATOM 1693 C CA . SER B 1 78 ? -3.895 -3.545 -14.414 1 96.5 78 SER B CA 1
ATOM 1694 C C . SER B 1 78 ? -3.117 -2.24 -14.555 1 96.5 78 SER B C 1
ATOM 1696 O O . SER B 1 78 ? -3.314 -1.493 -15.516 1 96.5 78 SER B O 1
ATOM 1698 N N . ARG B 1 79 ? -2.297 -1.977 -13.57 1 96.56 79 ARG B N 1
ATOM 1699 C CA . ARG B 1 79 ? -1.522 -0.74 -13.609 1 96.56 79 ARG B CA 1
ATOM 1700 C C . ARG B 1 79 ? -0.034 -1.02 -13.43 1 96.56 79 ARG B C 1
ATOM 1702 O O . ARG B 1 79 ? 0.345 -2.021 -12.82 1 96.56 79 ARG B O 1
ATOM 1709 N N . THR B 1 80 ? 0.77 -0.157 -13.969 1 97.06 80 THR B N 1
ATOM 1710 C CA . THR B 1 80 ? 2.217 -0.14 -13.781 1 97.06 80 THR B CA 1
ATOM 1711 C C . THR B 1 80 ? 2.678 1.21 -13.242 1 97.06 80 THR B C 1
ATOM 1713 O O . THR B 1 80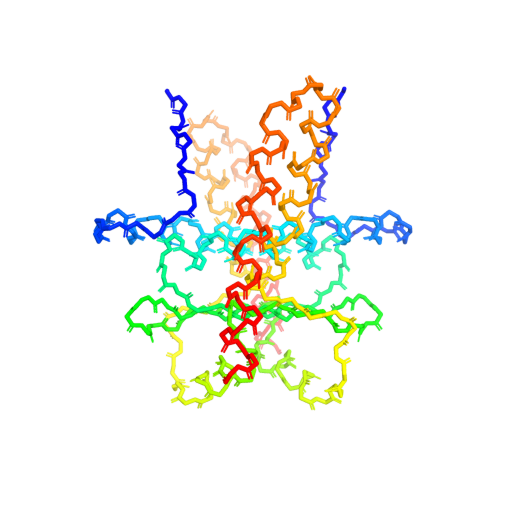 ? 1.864 2.111 -13.031 1 97.06 80 THR B O 1
ATOM 1716 N N . ASN B 1 81 ? 3.965 1.338 -12.961 1 95.75 81 ASN B N 1
ATOM 1717 C CA . ASN B 1 81 ? 4.516 2.633 -12.578 1 95.75 81 ASN B CA 1
ATOM 1718 C C . ASN B 1 81 ? 4.16 3.717 -13.594 1 95.75 81 ASN B C 1
ATOM 1720 O O . ASN B 1 81 ? 3.828 4.84 -13.219 1 95.75 81 ASN B O 1
ATOM 1724 N N . THR B 1 82 ? 4.262 3.361 -14.82 1 93.75 82 THR B N 1
ATOM 1725 C CA . THR B 1 82 ? 3.969 4.316 -15.883 1 93.75 82 THR B CA 1
ATOM 1726 C C . THR B 1 82 ? 2.518 4.785 -15.805 1 93.75 82 THR B C 1
ATOM 1728 O O . THR B 1 82 ? 2.236 5.977 -15.953 1 93.75 82 THR B O 1
ATOM 1731 N N . ASP B 1 83 ? 1.641 3.863 -15.578 1 94.38 83 ASP B N 1
ATOM 1732 C CA . ASP B 1 83 ? 0.224 4.199 -15.469 1 94.38 83 ASP B CA 1
ATOM 1733 C C . ASP B 1 83 ? -0.03 5.129 -14.289 1 94.38 83 ASP B C 1
ATOM 1735 O O . ASP B 1 83 ? -0.777 6.105 -14.406 1 94.38 83 ASP B O 1
ATOM 1739 N N . ILE B 1 84 ? 0.553 4.777 -13.156 1 95.25 84 ILE B N 1
ATOM 1740 C CA . ILE B 1 84 ? 0.354 5.574 -11.945 1 95.25 84 ILE B CA 1
ATOM 1741 C C . ILE B 1 84 ? 0.889 6.988 -12.172 1 95.25 84 ILE B C 1
ATOM 1743 O O . ILE B 1 84 ? 0.241 7.969 -11.797 1 95.25 84 ILE B O 1
ATOM 1747 N N . LEU B 1 85 ? 2.051 7.07 -12.742 1 92.06 85 LEU B N 1
ATOM 1748 C CA . LEU B 1 85 ? 2.664 8.359 -13.047 1 92.06 85 LEU B CA 1
ATOM 1749 C C . LEU B 1 85 ? 1.753 9.203 -13.93 1 92.06 85 LEU B C 1
ATOM 1751 O O . LEU B 1 85 ? 1.625 10.414 -13.727 1 92.06 85 LEU B O 1
ATOM 1755 N N . GLU B 1 86 ? 1.181 8.586 -14.93 1 91.62 86 GLU B N 1
ATOM 1756 C CA . GLU B 1 86 ? 0.276 9.297 -15.836 1 91.62 86 GLU B CA 1
ATOM 1757 C C . GLU B 1 86 ? -0.926 9.859 -15.086 1 91.62 86 GLU B C 1
ATOM 1759 O O . GLU B 1 86 ? -1.325 11 -15.312 1 91.62 86 GLU B O 1
ATOM 1764 N N . VAL B 1 87 ? -1.502 9.062 -14.273 1 92.31 87 VAL B N 1
ATOM 1765 C CA . VAL B 1 87 ? -2.656 9.508 -13.5 1 92.31 87 VAL B CA 1
ATOM 1766 C C . VAL B 1 87 ? -2.26 10.688 -12.609 1 92.31 87 VAL B C 1
ATOM 1768 O O . VAL B 1 87 ? -2.975 11.688 -12.547 1 92.31 87 VAL B O 1
ATOM 1771 N N . LEU B 1 88 ? -1.147 10.555 -11.938 1 90.56 88 LEU B N 1
ATOM 1772 C CA . LEU B 1 88 ? -0.664 11.602 -11.047 1 90.56 88 LEU B CA 1
ATOM 1773 C C . LEU B 1 88 ? -0.395 12.891 -11.82 1 90.56 88 LEU B C 1
ATOM 1775 O O . LEU B 1 88 ? -0.687 13.984 -11.336 1 90.56 88 LEU B O 1
ATOM 1779 N N . TYR B 1 89 ? 0.154 12.695 -12.953 1 88.06 89 TYR B N 1
ATOM 1780 C CA . TYR B 1 89 ? 0.425 13.844 -13.812 1 88.06 89 TYR B CA 1
ATOM 1781 C C . TYR B 1 89 ? -0.866 14.555 -14.195 1 88.06 89 TYR B C 1
ATOM 1783 O O . TYR B 1 89 ? -0.948 15.781 -14.133 1 88.06 89 TYR B O 1
ATOM 1791 N N . LYS B 1 90 ? -1.806 13.836 -14.609 1 89.69 90 LYS B N 1
ATOM 1792 C CA . LYS B 1 90 ? -3.09 14.414 -14.992 1 89.69 90 LYS B CA 1
ATOM 1793 C C . LYS B 1 90 ? -3.721 15.172 -13.828 1 89.69 90 LYS B C 1
ATOM 1795 O O . LYS B 1 90 ? -4.281 16.25 -14.016 1 89.69 90 LYS B O 1
ATOM 1800 N N . LEU B 1 91 ? -3.633 14.586 -12.68 1 89.19 91 LEU B N 1
ATOM 1801 C CA . LEU B 1 91 ? -4.168 15.234 -11.484 1 89.19 91 LEU B CA 1
ATOM 1802 C C . LEU B 1 91 ? -3.436 16.547 -11.203 1 89.19 91 LEU B C 1
ATOM 1804 O O . LEU B 1 91 ? -4.059 17.531 -10.828 1 89.19 91 LEU B O 1
ATOM 1808 N N . LEU B 1 92 ? -2.139 16.531 -11.359 1 88 92 LEU B N 1
ATOM 1809 C CA . LEU B 1 92 ? -1.329 17.734 -11.148 1 88 92 LEU B CA 1
ATOM 1810 C C . LEU B 1 92 ? -1.715 18.828 -12.133 1 88 92 LEU B C 1
ATOM 1812 O O . LEU B 1 92 ? -1.832 20 -11.75 1 88 92 LEU B O 1
ATOM 1816 N N . LEU B 1 93 ? -1.883 18.453 -13.367 1 89 93 LEU B N 1
ATOM 1817 C CA . LEU B 1 93 ? -2.271 19.422 -14.398 1 89 93 LEU B CA 1
ATOM 1818 C C . LEU B 1 93 ? -3.615 20.047 -14.062 1 89 93 LEU B C 1
ATOM 1820 O O . LEU B 1 93 ? -3.787 21.266 -14.219 1 89 93 LEU B O 1
ATOM 1824 N N . LYS B 1 94 ? -4.48 19.234 -13.672 1 90.31 94 LYS B N 1
ATOM 1825 C CA . LYS B 1 94 ? -5.797 19.734 -13.305 1 90.31 94 LYS B CA 1
ATOM 1826 C C . LYS B 1 94 ? -5.691 20.766 -12.172 1 90.31 94 LYS B C 1
ATOM 1828 O O . LYS B 1 94 ? -6.383 21.781 -12.188 1 90.31 94 LYS B O 1
ATOM 1833 N N . GLU B 1 95 ? -4.867 20.453 -11.195 1 89.62 95 GLU B N 1
ATOM 1834 C CA . GLU B 1 95 ? -4.656 21.359 -10.07 1 89.62 95 GLU B CA 1
ATOM 1835 C C . GLU B 1 95 ? -4.07 22.688 -10.539 1 89.62 95 GLU B C 1
ATOM 1837 O O . GLU B 1 95 ? -4.426 23.734 -10.016 1 89.62 95 GLU B O 1
ATOM 1842 N N . MET B 1 96 ? -3.209 22.625 -11.469 1 88 96 MET B N 1
ATOM 1843 C CA . MET B 1 96 ? -2.586 23.828 -12.016 1 88 96 MET B CA 1
ATOM 1844 C C . MET B 1 96 ? -3.611 24.703 -12.742 1 88 96 MET B C 1
ATOM 1846 O O . MET B 1 96 ? -3.574 25.922 -12.648 1 88 96 MET B O 1
ATOM 1850 N N . ILE B 1 97 ? -4.469 24.109 -13.398 1 88.38 97 ILE B N 1
ATOM 1851 C CA . ILE B 1 97 ? -5.527 24.797 -14.125 1 88.38 97 ILE B CA 1
ATOM 1852 C C . ILE B 1 97 ? -6.461 25.5 -13.133 1 88.38 97 ILE B C 1
ATOM 1854 O O . ILE B 1 97 ? -6.789 26.672 -13.305 1 88.38 97 ILE B O 1
ATOM 1858 N N . VAL B 1 98 ? -6.832 24.766 -12.094 1 90.06 98 VAL B N 1
ATOM 1859 C CA . VAL B 1 98 ? -7.754 25.312 -11.094 1 90.06 98 VAL B CA 1
ATOM 1860 C C . VAL B 1 98 ? -7.113 26.5 -10.391 1 90.06 98 VAL B C 1
ATOM 1862 O O . VAL B 1 98 ? -7.797 27.484 -10.078 1 90.06 98 VAL B O 1
ATOM 1865 N N . LYS B 1 99 ? -5.789 26.438 -10.172 1 91.81 99 LYS B N 1
ATOM 1866 C CA . LYS B 1 99 ? -5.059 27.5 -9.492 1 91.81 99 LYS B CA 1
ATOM 1867 C C . LYS B 1 99 ? -4.672 28.609 -10.469 1 91.81 99 LYS B C 1
ATOM 1869 O O . LYS B 1 99 ? -4.023 29.578 -10.078 1 91.81 99 LYS B O 1
ATOM 1874 N N . HIS B 1 100 ? -5.035 28.422 -11.695 1 88.88 100 HIS B N 1
ATOM 1875 C CA . HIS B 1 100 ? -4.77 29.375 -12.766 1 88.88 100 HIS B CA 1
ATOM 1876 C C . HIS B 1 100 ? -3.273 29.578 -12.969 1 88.88 100 HIS B C 1
ATOM 1878 O O . HIS B 1 100 ? -2.818 30.703 -13.195 1 88.88 100 HIS B O 1
ATOM 1884 N N . ASP B 1 101 ? -2.551 28.594 -12.641 1 88.94 101 ASP B N 1
ATOM 1885 C CA . ASP B 1 101 ? -1.116 28.594 -12.914 1 88.94 101 ASP B CA 1
ATOM 1886 C C . ASP B 1 101 ? -0.821 28.062 -14.312 1 88.94 101 ASP B C 1
ATOM 1888 O O . ASP B 1 101 ? -0.279 26.969 -14.469 1 88.94 101 ASP B O 1
ATOM 1892 N N . LEU B 1 102 ? -1.03 28.891 -15.281 1 84.44 102 LEU B N 1
ATOM 1893 C CA . LEU B 1 102 ? -0.949 28.484 -16.688 1 84.44 102 LEU B CA 1
ATOM 1894 C C . LEU B 1 102 ? 0.5 28.25 -17.094 1 84.44 102 LEU B C 1
ATOM 1896 O O . LEU B 1 102 ? 0.775 27.422 -17.953 1 84.44 102 LEU B O 1
ATOM 1900 N N . VAL B 1 103 ? 1.336 29.062 -16.516 1 85.06 103 VAL B N 1
ATOM 1901 C CA . VAL B 1 103 ? 2.746 28.922 -16.875 1 85.06 103 VAL B CA 1
ATOM 1902 C C . VAL B 1 103 ? 3.23 27.516 -16.5 1 85.06 103 VAL B C 1
ATOM 1904 O O . VAL B 1 103 ? 3.832 26.828 -17.328 1 85.06 103 VAL B O 1
ATOM 1907 N N . SER B 1 104 ? 2.951 27.125 -15.211 1 83.56 104 SER B N 1
ATOM 1908 C CA . SER B 1 104 ? 3.355 25.797 -14.773 1 83.56 104 SER B CA 1
ATOM 1909 C C . SER B 1 104 ? 2.643 24.703 -15.57 1 83.56 104 SER B C 1
ATOM 1911 O O . SER B 1 104 ? 3.223 23.656 -15.859 1 83.56 104 SER B O 1
ATOM 1913 N N . TYR B 1 105 ? 1.435 24.938 -15.961 1 85.12 105 TYR B N 1
ATOM 1914 C CA . TYR B 1 105 ? 0.638 23.984 -16.734 1 85.12 105 TYR B CA 1
ATOM 1915 C C . TYR B 1 105 ? 1.29 23.703 -18.078 1 85.12 105 TYR B C 1
ATOM 1917 O O . TYR B 1 105 ? 1.469 22.547 -18.453 1 85.12 105 TYR B O 1
ATOM 1925 N N . PHE B 1 106 ? 1.666 24.766 -18.75 1 80.75 106 PHE B N 1
ATOM 1926 C CA . PHE B 1 106 ? 2.215 24.594 -20.094 1 80.75 106 PHE B CA 1
ATOM 1927 C C . PHE B 1 106 ? 3.598 23.953 -20.031 1 80.75 106 PHE B C 1
ATOM 1929 O O . PHE B 1 106 ? 3.947 23.141 -20.891 1 80.75 106 PHE B O 1
ATOM 1936 N N . ARG B 1 107 ? 4.281 24.297 -18.969 1 81.94 107 ARG B N 1
ATOM 1937 C CA . ARG B 1 107 ? 5.598 23.688 -18.797 1 81.94 107 ARG B CA 1
ATOM 1938 C C . ARG B 1 107 ? 5.477 22.188 -18.516 1 81.94 107 ARG B C 1
ATOM 1940 O O . ARG B 1 107 ? 6.211 21.391 -19.109 1 81.94 107 ARG B O 1
ATOM 1947 N N . ALA B 1 108 ? 4.609 21.844 -17.625 1 79.44 108 ALA B N 1
ATOM 1948 C CA . ALA B 1 108 ? 4.402 20.438 -17.266 1 79.44 108 ALA B CA 1
ATOM 1949 C C . ALA B 1 108 ? 3.898 19.641 -18.469 1 79.44 108 ALA B C 1
ATOM 1951 O O . ALA B 1 108 ? 4.32 18.5 -18.688 1 79.44 108 ALA B O 1
ATOM 1952 N N . ARG B 1 109 ? 3.018 20.172 -19.219 1 78.75 109 ARG B N 1
ATOM 1953 C CA . ARG B 1 109 ? 2.447 19.516 -20.391 1 78.75 109 ARG B CA 1
ATOM 1954 C C . ARG B 1 109 ? 3.516 19.266 -21.453 1 78.75 109 ARG B C 1
ATOM 1956 O O . ARG B 1 109 ? 3.521 18.219 -22.094 1 78.75 109 ARG B O 1
ATOM 1963 N N . SER B 1 110 ? 4.391 20.188 -21.609 1 76.5 110 SER B N 1
ATOM 1964 C CA . SER B 1 110 ? 5.473 20.047 -22.578 1 76.5 110 SER B CA 1
ATOM 1965 C C . SER B 1 110 ? 6.422 18.922 -22.203 1 76.5 110 SER B C 1
ATOM 1967 O O . SER B 1 110 ? 6.844 18.141 -23.047 1 76.5 110 SER B O 1
ATOM 1969 N N . ILE B 1 111 ? 6.684 18.859 -20.875 1 74.75 111 ILE B N 1
ATOM 1970 C CA . ILE B 1 111 ? 7.625 17.859 -20.375 1 74.75 111 ILE B CA 1
ATOM 1971 C C . ILE B 1 111 ? 7.023 16.469 -20.516 1 74.75 111 ILE B C 1
ATOM 1973 O O . ILE B 1 111 ? 7.707 15.523 -20.922 1 74.75 111 ILE B O 1
ATOM 1977 N N . PHE B 1 112 ? 5.766 16.344 -20.172 1 74.88 112 PHE B N 1
ATOM 1978 C CA . PHE B 1 112 ? 5.105 15.039 -20.203 1 74.88 112 PHE B CA 1
ATOM 1979 C C . PHE B 1 112 ? 4.949 14.547 -21.641 1 74.88 112 PHE B C 1
ATOM 1981 O O . PHE B 1 112 ? 5.125 13.359 -21.906 1 74.88 112 PHE B O 1
ATOM 1988 N N . ASN B 1 113 ? 4.508 15.422 -22.469 1 71.44 113 ASN B N 1
ATOM 1989 C CA . ASN B 1 113 ? 4.379 15.039 -23.875 1 71.44 113 ASN B CA 1
ATOM 1990 C C . ASN B 1 113 ? 5.707 14.547 -24.438 1 71.44 113 ASN B C 1
ATOM 1992 O O . ASN B 1 113 ? 5.738 13.609 -25.234 1 71.44 113 ASN B O 1
ATOM 1996 N N . PHE B 1 114 ? 6.664 15.125 -23.922 1 66 114 PHE B N 1
ATOM 1997 C CA . PHE B 1 114 ? 7.992 14.727 -24.375 1 66 114 PHE B CA 1
ATOM 1998 C C . PHE B 1 114 ? 8.367 13.367 -23.797 1 66 114 PHE B C 1
ATOM 2000 O O . PHE B 1 114 ? 8.898 12.508 -24.5 1 66 114 PHE B O 1
ATOM 2007 N N . SER B 1 115 ? 8.023 13.148 -22.562 1 66.31 115 SER B N 1
ATOM 2008 C CA . SER B 1 115 ? 8.352 11.898 -21.891 1 66.31 115 SER B CA 1
ATOM 2009 C C . SER B 1 115 ? 7.531 10.734 -22.438 1 66.31 115 SER B C 1
ATOM 2011 O O . SER B 1 115 ? 8.039 9.625 -22.594 1 66.31 115 SER B O 1
ATOM 2013 N N . LYS B 1 116 ? 6.273 10.984 -22.578 1 66.62 116 LYS B N 1
ATOM 2014 C CA . LYS B 1 116 ? 5.434 9.953 -23.188 1 66.62 116 LYS B CA 1
ATOM 2015 C C . LYS B 1 116 ? 5.957 9.555 -24.562 1 66.62 116 LYS B C 1
ATOM 2017 O O . LYS B 1 116 ? 5.945 8.367 -24.906 1 66.62 116 LYS B O 1
ATOM 2022 N N . LYS B 1 117 ? 6.285 10.555 -25.266 1 58.25 117 LYS B N 1
ATOM 2023 C CA . LYS B 1 117 ? 6.84 10.273 -26.578 1 58.25 117 LYS B CA 1
ATOM 2024 C C . LYS B 1 117 ? 8.078 9.391 -26.484 1 58.25 117 LYS B C 1
ATOM 2026 O O . LYS B 1 117 ? 8.266 8.484 -27.297 1 58.25 117 LYS B O 1
ATOM 2031 N N . ILE B 1 118 ? 8.742 9.562 -25.391 1 56.72 118 ILE B N 1
ATOM 2032 C CA . ILE B 1 118 ? 9.961 8.773 -25.203 1 56.72 118 ILE B CA 1
ATOM 2033 C C . ILE B 1 118 ? 9.594 7.355 -24.781 1 56.72 118 ILE B C 1
ATOM 2035 O O . ILE B 1 118 ? 10.172 6.383 -25.266 1 56.72 118 ILE B O 1
ATOM 2039 N N . ILE B 1 119 ? 8.641 7.316 -23.797 1 57.94 119 ILE B N 1
ATOM 2040 C CA . ILE B 1 119 ? 8.25 6.012 -23.281 1 57.94 119 ILE B CA 1
ATOM 2041 C C . ILE B 1 119 ? 7.617 5.188 -24.406 1 57.94 119 ILE B C 1
ATOM 2043 O O . ILE B 1 119 ? 7.91 3.996 -24.547 1 57.94 119 ILE B O 1
ATOM 2047 N N . VAL B 1 120 ? 6.648 5.758 -25.109 1 54.62 120 VAL B N 1
ATOM 2048 C CA . VAL B 1 120 ? 6.039 5.055 -26.234 1 54.62 120 VAL B CA 1
ATOM 2049 C C . VAL B 1 120 ? 7.121 4.625 -27.219 1 54.62 120 VAL B C 1
ATOM 2051 O O . VAL B 1 120 ? 7.07 3.516 -27.766 1 54.62 120 VAL B O 1
ATOM 2054 N N . PHE B 1 121 ? 8.047 5.426 -27.375 1 49.5 121 PHE B N 1
ATOM 2055 C CA . PHE B 1 121 ? 9.125 5.098 -28.297 1 49.5 121 PHE B CA 1
ATOM 2056 C C . PHE B 1 121 ? 9.938 3.914 -27.781 1 49.5 121 PHE B C 1
ATOM 2058 O O . PHE B 1 121 ? 10.375 3.066 -28.547 1 49.5 121 PHE B O 1
ATOM 2065 N N . MET B 1 122 ? 10.102 3.939 -26.5 1 49.94 122 MET B N 1
ATOM 2066 C CA . MET B 1 122 ? 10.922 2.879 -25.938 1 49.94 122 MET B CA 1
ATOM 2067 C C . MET B 1 122 ? 10.188 1.546 -25.953 1 49.94 122 MET B C 1
ATOM 2069 O O . MET B 1 122 ? 10.797 0.49 -26.094 1 49.94 122 MET B O 1
ATOM 2073 N N . TYR B 1 123 ? 8.938 1.537 -25.688 1 48.59 123 TYR B N 1
ATOM 2074 C CA . TYR B 1 123 ? 8.188 0.286 -25.672 1 48.59 123 TYR B CA 1
ATOM 2075 C C . TYR B 1 123 ? 7.789 -0.137 -27.078 1 48.59 123 TYR B C 1
ATOM 2077 O O . TYR B 1 123 ? 7.422 -1.292 -27.312 1 48.59 123 TYR B O 1
ATOM 2085 N N . HIS B 1 124 ? 7.602 0.7 -28.031 1 45.38 124 HIS B N 1
ATOM 2086 C CA . HIS B 1 124 ? 7.305 0.335 -29.406 1 45.38 124 HIS B CA 1
ATOM 2087 C C . HIS B 1 124 ? 8.578 0.013 -30.188 1 45.38 124 HIS B C 1
ATOM 2089 O O . HIS B 1 124 ? 8.516 -0.437 -31.328 1 45.38 124 HIS B O 1
ATOM 2095 N N . SER B 1 125 ? 9.656 0.3 -29.547 1 36.62 125 SER B N 1
ATOM 2096 C CA . SER B 1 125 ? 10.812 -0.151 -30.312 1 36.62 125 SER B CA 1
ATOM 2097 C C . SER B 1 125 ? 11.289 -1.521 -29.828 1 36.62 125 SER B C 1
ATOM 2099 O O . SER B 1 125 ? 11.25 -1.817 -28.641 1 36.62 125 SER B O 1
#

Solvent-accessible surface area (backbone atoms only — not comparable to full-atom values): 13510 Å² total; per-residue (Å²): 128,78,81,79,86,75,76,88,44,62,49,79,54,62,69,59,25,50,55,49,42,55,55,50,52,50,51,51,52,50,52,51,42,47,48,25,41,28,39,52,30,47,40,38,39,42,35,28,42,71,85,64,49,35,37,37,37,13,50,74,47,55,69,59,53,52,51,52,51,71,71,51,88,71,66,76,39,77,41,29,39,67,52,52,51,50,53,51,46,52,54,50,45,51,51,24,56,75,69,65,35,56,67,61,33,54,51,51,51,54,52,47,57,49,45,48,53,47,50,53,48,57,71,74,92,129,79,81,78,88,76,78,88,45,62,49,79,55,63,70,58,25,49,54,49,42,55,54,50,50,50,51,51,52,50,51,50,41,45,47,26,42,28,37,52,29,46,40,37,37,41,35,28,43,71,85,65,48,37,35,37,37,12,51,74,47,54,70,60,53,53,52,53,52,71,72,49,87,72,66,77,39,80,41,30,38,67,52,51,50,51,53,51,48,53,53,51,44,51,50,25,58,76,70,64,34,57,68,61,33,55,51,51,51,54,52,46,57,50,47,49,53,47,50,53,49,56,72,74,93

Secondary structure (DSSP, 8-state):
-PPPP--SS---SHHHHHHHHHHHHHHHHHHHHHHHHHTT-EEEEEEE-TT--EEEEESS-HHHHHHHHHH----SEEEEHHHHHHHHHHHHHHHHHHTT-HHHHHHHHHHHHHHHHHHHHHHH-/-PPPP--SS---SHHHHHHHHHHHHHHHHHHHHHHHHHTT-EEEEEEE-TT--EEEEESS-HHHHHHHHHH----SEEEEHHHHHHHHHHHHHHHHHHTT-HHHHHHHHHHHHHHHHHHHHHHH-

Nearest PDB structures (foldseek):
  1n6j-assembly1_A  TM=9.936E-01  e=5.232E-13  Homo sapiens
  3p57-assembly1_D  TM=9.772E-01  e=2.490E-12  Homo sapiens
  6wc2-assembly2_C  TM=9.740E-01  e=3.026E-12  Homo sapiens
  8c84-assembly1_B  TM=9.786E-01  e=3.924E-12  Homo sapiens
  1egw-assembly1_B  TM=9.795E-01  e=5.855E-10  Homo sapiens

Sequence (250 aa):
MGRKKIQISRILDQRNRQVTFTKRKFGLMKKAYELSVLCDCEIALIIFNSTNRLFQYASTDMDKVLLKYTEYSEPHESRTNTDILEVLYKLLLKEMIVKHDLVSYFRARSIFNFSKKIIVFMYHSMGRKKIQISRILDQRNRQVTFTKRKFGLMKKAYELSVLCDCEIALIIFNSTNRLFQYASTDMDKVLLKYTEYSEPHESRTNTDILEVLYKLLLKEMIVKHDLVSYFRARSIFNFSKKIIVFMYHS